Protein AF-W0FY24-F1 (afdb_monomer_lite)

Organism: NCBI:txid1442159

Structure (mmCIF, N/CA/C/O backbone):
data_AF-W0FY24-F1
#
_entry.id   AF-W0FY24-F1
#
loop_
_atom_site.group_PDB
_atom_site.id
_atom_site.type_symbol
_atom_site.label_atom_id
_atom_site.label_alt_id
_atom_site.label_comp_id
_atom_site.label_asym_id
_atom_site.label_entity_id
_atom_site.label_seq_id
_atom_site.pdbx_PDB_ins_code
_atom_site.Cartn_x
_atom_site.Cartn_y
_atom_site.Cartn_z
_atom_site.occupancy
_atom_site.B_iso_or_equiv
_atom_site.auth_seq_id
_atom_site.auth_comp_id
_atom_site.auth_asym_id
_atom_site.auth_atom_id
_atom_site.pdbx_PDB_model_num
ATOM 1 N N . MET A 1 1 ? 58.086 17.047 65.035 1.00 38.16 1 MET A N 1
ATOM 2 C CA . MET A 1 1 ? 59.191 16.372 64.326 1.00 38.16 1 MET A CA 1
ATOM 3 C C . MET A 1 1 ? 58.650 15.036 63.819 1.00 38.16 1 MET A C 1
ATOM 5 O O . MET A 1 1 ? 58.214 14.251 64.639 1.00 38.16 1 MET A O 1
ATOM 9 N N . VAL A 1 2 ? 58.582 14.870 62.491 1.00 50.09 2 VAL A N 1
ATOM 10 C CA . VAL A 1 2 ? 58.446 13.614 61.707 1.00 50.09 2 VAL A CA 1
ATOM 11 C C . VAL A 1 2 ? 57.302 12.624 62.031 1.00 50.09 2 VAL A C 1
ATOM 13 O O . VAL A 1 2 ? 57.390 11.870 62.986 1.00 50.09 2 VAL A O 1
ATOM 16 N N . ALA A 1 3 ? 56.311 12.537 61.127 1.00 46.16 3 ALA A N 1
ATOM 17 C CA . ALA A 1 3 ? 55.849 11.311 60.427 1.00 46.16 3 ALA A CA 1
ATOM 18 C C . ALA A 1 3 ? 54.600 11.659 59.572 1.00 46.16 3 ALA A C 1
ATOM 20 O O . ALA A 1 3 ? 53.642 12.212 60.090 1.00 46.16 3 ALA A O 1
ATOM 21 N N . HIS A 1 4 ? 54.649 11.622 58.229 1.00 44.00 4 HIS A N 1
ATOM 22 C CA . HIS A 1 4 ? 54.331 10.458 57.368 1.00 44.00 4 HIS A CA 1
ATOM 23 C C . HIS A 1 4 ? 52.879 9.957 57.533 1.00 44.00 4 HIS A C 1
ATOM 25 O O . HIS A 1 4 ? 52.422 9.778 58.642 1.00 44.00 4 HIS A O 1
ATOM 31 N N . ARG A 1 5 ? 52.095 9.620 56.506 1.00 45.97 5 ARG A N 1
ATOM 32 C CA . ARG A 1 5 ? 52.260 9.545 55.049 1.00 45.97 5 ARG A CA 1
ATOM 33 C C . ARG A 1 5 ? 50.856 9.194 54.514 1.00 45.97 5 ARG A C 1
ATOM 35 O O . ARG A 1 5 ? 50.208 8.333 55.083 1.00 45.97 5 ARG A O 1
ATOM 42 N N . ARG A 1 6 ? 50.456 9.823 53.406 1.00 50.28 6 ARG A N 1
ATOM 43 C CA . ARG A 1 6 ? 49.680 9.255 52.283 1.00 50.28 6 ARG A CA 1
ATOM 44 C C . ARG A 1 6 ? 48.541 8.269 52.602 1.00 50.28 6 ARG A C 1
ATOM 46 O O . ARG A 1 6 ? 48.799 7.091 52.791 1.00 50.28 6 ARG A O 1
ATOM 53 N N . ASP A 1 7 ? 47.310 8.712 52.346 1.00 46.28 7 ASP A N 1
ATOM 54 C CA . ASP A 1 7 ? 46.305 7.822 51.758 1.00 46.28 7 ASP A CA 1
ATOM 55 C C . ASP A 1 7 ? 45.470 8.555 50.688 1.00 46.28 7 ASP A C 1
ATOM 57 O O . ASP A 1 7 ? 44.393 9.103 50.918 1.00 46.28 7 ASP A O 1
ATOM 61 N N . ARG A 1 8 ? 46.051 8.641 49.483 1.00 51.28 8 ARG A N 1
ATOM 62 C CA . ARG A 1 8 ? 45.333 8.866 48.223 1.00 51.28 8 ARG A CA 1
ATOM 63 C C . ARG A 1 8 ? 45.349 7.535 47.482 1.00 51.28 8 ARG A C 1
ATOM 65 O O . ARG A 1 8 ? 46.417 7.145 47.031 1.00 51.28 8 ARG A O 1
ATOM 72 N N . HIS A 1 9 ? 44.191 6.902 47.319 1.00 49.38 9 HIS A N 1
ATOM 73 C CA . HIS A 1 9 ? 43.736 6.244 46.083 1.00 49.38 9 HIS A CA 1
ATOM 74 C C . HIS A 1 9 ? 42.647 5.222 46.403 1.00 49.38 9 HIS A C 1
ATOM 76 O O . HIS A 1 9 ? 42.954 4.061 46.641 1.00 49.38 9 HIS A O 1
ATOM 82 N N . ARG A 1 10 ? 41.368 5.624 46.346 1.00 51.41 10 ARG A N 1
ATOM 83 C CA . ARG A 1 10 ? 40.251 4.686 46.092 1.00 51.41 10 ARG A CA 1
ATOM 84 C C . ARG A 1 10 ? 38.905 5.374 45.845 1.00 51.41 10 ARG A C 1
ATOM 86 O O . ARG A 1 10 ? 37.889 4.995 46.404 1.00 51.41 10 ARG A O 1
ATOM 93 N N . ARG A 1 11 ? 38.860 6.389 44.983 1.00 48.50 11 ARG A N 1
ATOM 94 C CA . ARG A 1 11 ? 37.591 6.894 44.430 1.00 48.50 11 ARG A CA 1
ATOM 95 C C . ARG A 1 11 ? 37.821 7.392 43.010 1.00 48.50 11 ARG A C 1
ATOM 97 O O . ARG A 1 11 ? 38.150 8.552 42.859 1.00 48.50 11 ARG A O 1
ATOM 104 N N . HIS A 1 12 ? 37.725 6.502 42.016 1.00 47.25 12 HIS A N 1
ATOM 105 C CA . HIS A 1 12 ? 37.419 6.828 40.607 1.00 47.25 12 HIS A CA 1
ATOM 106 C C . HIS A 1 12 ? 37.379 5.570 39.717 1.00 47.25 12 HIS A C 1
ATOM 108 O O . HIS A 1 12 ? 38.172 5.455 38.800 1.00 47.25 12 HIS A O 1
ATOM 114 N N . ILE A 1 13 ? 36.464 4.618 39.950 1.00 46.94 13 ILE A N 1
ATOM 115 C CA . ILE A 1 13 ? 36.088 3.622 38.916 1.00 46.94 13 ILE A CA 1
ATOM 116 C C . ILE A 1 13 ? 34.623 3.192 39.117 1.00 46.94 13 ILE A C 1
ATOM 118 O O . ILE A 1 13 ? 34.362 2.042 39.436 1.00 46.94 13 ILE A O 1
ATOM 122 N N . ARG A 1 14 ? 33.646 4.103 39.005 1.00 45.44 14 ARG A N 1
ATOM 123 C CA . ARG A 1 14 ? 32.214 3.753 38.835 1.00 45.44 14 ARG A CA 1
ATOM 124 C C . ARG A 1 14 ? 31.435 4.922 38.222 1.00 45.44 14 ARG A C 1
ATOM 126 O O . ARG A 1 14 ? 30.615 5.525 38.897 1.00 45.44 14 ARG A O 1
ATOM 133 N N . SER A 1 15 ? 31.702 5.267 36.964 1.00 45.72 15 SER A N 1
ATOM 134 C CA . SER A 1 15 ? 30.805 6.151 36.190 1.00 45.72 15 SER A CA 1
ATOM 135 C C . SER A 1 15 ? 31.180 6.241 34.706 1.00 45.72 15 SER A C 1
ATOM 137 O O . SER A 1 15 ? 31.275 7.336 34.164 1.00 45.72 15 SER A O 1
ATOM 139 N N . ARG A 1 16 ? 31.426 5.113 34.018 1.00 45.34 16 ARG A N 1
ATOM 140 C CA . ARG A 1 16 ? 31.562 5.125 32.543 1.00 45.34 16 ARG A CA 1
ATOM 141 C C . ARG A 1 16 ? 31.373 3.764 31.861 1.00 45.34 16 ARG A C 1
ATOM 143 O O . ARG A 1 16 ? 32.068 3.434 30.914 1.00 45.34 16 ARG A O 1
ATOM 150 N N . LEU A 1 17 ? 30.386 2.991 32.308 1.00 40.28 17 LEU A N 1
ATOM 151 C CA . LEU A 1 17 ? 29.764 1.958 31.470 1.00 40.28 17 LEU A CA 1
ATOM 152 C C . LEU A 1 17 ? 28.424 2.511 30.985 1.00 40.28 17 LEU A C 1
ATOM 154 O O . LEU A 1 17 ? 27.346 2.129 31.435 1.00 40.28 17 LEU A O 1
ATOM 158 N N . GLY A 1 18 ? 28.534 3.507 30.103 1.00 38.72 18 GLY A N 1
ATOM 159 C CA . GLY A 1 18 ? 27.443 3.971 29.261 1.00 38.72 18 GLY A CA 1
ATOM 160 C C . GLY A 1 18 ? 27.092 2.860 28.286 1.00 38.72 18 GLY A C 1
ATOM 161 O O . GLY A 1 18 ? 27.670 2.760 27.214 1.00 38.72 18 GLY A O 1
ATOM 162 N N . ARG A 1 19 ? 26.216 1.976 28.757 1.00 43.50 19 ARG A N 1
ATOM 163 C CA . ARG A 1 19 ? 25.167 1.263 28.032 1.00 43.50 19 ARG A CA 1
ATOM 164 C C . ARG A 1 19 ? 25.129 1.569 26.520 1.00 43.50 19 ARG A C 1
ATOM 166 O O . ARG A 1 19 ? 24.306 2.353 26.064 1.00 43.50 19 ARG A O 1
ATOM 173 N N . LEU A 1 20 ? 25.970 0.887 25.742 1.00 41.78 20 LEU A N 1
ATOM 174 C CA . LEU A 1 20 ? 25.682 0.579 24.341 1.00 41.78 20 LEU A CA 1
ATOM 175 C C . LEU A 1 20 ? 24.627 -0.534 24.347 1.00 41.78 20 LEU A C 1
ATOM 177 O O . LEU A 1 20 ? 24.928 -1.703 24.131 1.00 41.78 20 LEU A O 1
ATOM 181 N N . GLN A 1 21 ? 23.383 -0.178 24.675 1.00 41.69 21 GLN A N 1
ATOM 182 C CA . GLN A 1 21 ? 22.239 -0.970 24.236 1.00 41.69 21 GLN A CA 1
ATOM 183 C C . GLN A 1 21 ? 22.111 -0.691 22.741 1.00 41.69 21 GLN A C 1
ATOM 185 O O . GLN A 1 21 ? 21.463 0.264 22.328 1.00 41.69 21 GLN A O 1
ATOM 190 N N . HIS A 1 22 ? 22.823 -1.475 21.934 1.00 43.97 22 HIS A N 1
ATOM 191 C CA . HIS A 1 22 ? 22.406 -1.675 20.557 1.00 43.97 22 HIS A CA 1
ATOM 192 C C . HIS A 1 22 ? 21.033 -2.325 20.618 1.00 43.97 22 HIS A C 1
ATOM 194 O O . HIS A 1 22 ? 20.900 -3.438 21.124 1.00 43.97 22 HIS A O 1
ATOM 200 N N . ASP A 1 23 ? 20.026 -1.581 20.179 1.00 38.41 23 ASP A N 1
ATOM 201 C CA . ASP A 1 23 ? 18.699 -2.108 19.931 1.00 38.41 23 ASP A CA 1
ATOM 202 C C . ASP A 1 23 ? 18.799 -3.049 18.717 1.00 38.41 23 ASP A C 1
ATOM 204 O O . ASP A 1 23 ? 19.038 -2.581 17.597 1.00 38.41 23 ASP A O 1
ATOM 208 N N . PRO A 1 24 ? 18.691 -4.377 18.901 1.00 38.41 24 PRO A N 1
ATOM 209 C CA . PRO A 1 24 ? 18.807 -5.321 17.795 1.00 38.41 24 PRO A CA 1
ATOM 210 C C . PRO A 1 24 ? 17.698 -5.124 16.747 1.00 38.41 24 PRO A C 1
ATOM 212 O O . PRO A 1 24 ? 17.889 -5.512 15.595 1.00 38.41 24 PRO A O 1
ATOM 215 N N . GLY A 1 25 ? 16.582 -4.466 17.099 1.00 33.31 25 GLY A N 1
ATOM 216 C CA . GLY A 1 25 ? 15.518 -4.122 16.152 1.00 33.31 25 GLY A CA 1
ATOM 217 C C . GLY A 1 25 ? 15.918 -3.042 15.140 1.00 33.31 25 GLY A C 1
ATOM 218 O O . GLY A 1 25 ? 15.440 -3.051 14.008 1.00 33.31 25 GLY A O 1
ATOM 219 N N . GLN A 1 26 ? 16.842 -2.148 15.503 1.00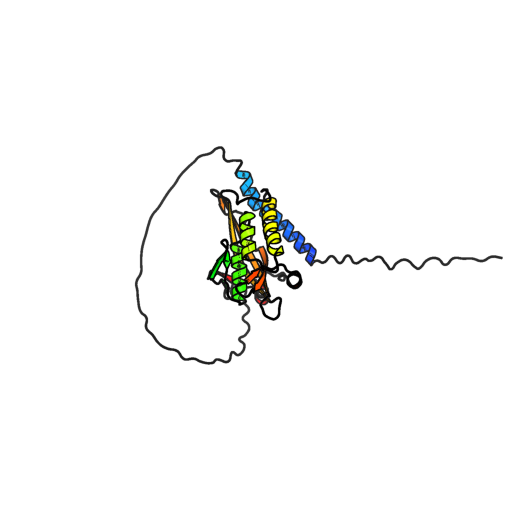 31.53 26 GLN A N 1
ATOM 220 C CA . GLN A 1 26 ? 17.258 -1.036 14.643 1.00 31.53 26 GLN A CA 1
ATOM 221 C C . GLN A 1 26 ? 18.297 -1.464 13.592 1.00 31.53 26 GLN A C 1
ATOM 223 O O . GLN A 1 26 ? 18.354 -0.901 12.501 1.00 31.53 26 GLN A O 1
ATOM 228 N N . VAL A 1 27 ? 19.092 -2.496 13.896 1.00 32.09 27 VAL A N 1
ATOM 229 C CA . VAL A 1 27 ? 20.130 -3.022 12.995 1.00 32.09 27 VAL A CA 1
ATOM 230 C C . VAL A 1 27 ? 19.516 -3.847 11.858 1.00 32.09 27 VAL A C 1
ATOM 232 O O . VAL A 1 27 ? 19.948 -3.709 10.718 1.00 32.09 27 VAL A O 1
ATOM 235 N N . MET A 1 28 ? 18.470 -4.643 12.116 1.00 31.47 28 MET A N 1
ATOM 236 C CA . MET A 1 28 ? 17.805 -5.427 11.059 1.00 31.47 28 MET A CA 1
ATOM 237 C C . MET A 1 28 ? 17.056 -4.550 10.044 1.00 31.47 28 MET A C 1
ATOM 239 O O . MET A 1 28 ? 17.177 -4.784 8.843 1.00 31.47 28 MET A O 1
ATOM 243 N N . ALA A 1 29 ? 16.383 -3.485 10.496 1.00 35.22 29 ALA A N 1
ATOM 244 C CA . ALA A 1 29 ? 15.702 -2.545 9.602 1.00 35.22 29 ALA A CA 1
ATOM 245 C C . ALA A 1 29 ? 16.668 -1.861 8.608 1.00 35.22 29 ALA A C 1
ATOM 247 O O . ALA A 1 29 ? 16.314 -1.631 7.450 1.00 35.22 29 ALA A O 1
ATOM 248 N N . ASP A 1 30 ? 17.909 -1.571 9.018 1.00 31.95 30 ASP A N 1
ATOM 249 C CA . ASP A 1 30 ? 18.908 -0.910 8.164 1.00 31.95 30 ASP A CA 1
ATOM 250 C C . ASP A 1 30 ? 19.570 -1.877 7.153 1.00 31.95 30 ASP A C 1
ATOM 252 O O . ASP A 1 30 ? 19.917 -1.473 6.038 1.00 31.95 30 ASP A O 1
ATOM 256 N N . PHE A 1 31 ? 19.693 -3.171 7.482 1.00 27.64 31 PHE A N 1
ATOM 257 C CA . PHE A 1 31 ? 20.187 -4.191 6.541 1.00 27.64 31 PHE A CA 1
ATOM 258 C C . PHE A 1 31 ? 19.162 -4.535 5.454 1.00 27.64 31 PHE A C 1
ATOM 260 O O . PHE A 1 31 ? 19.532 -4.566 4.276 1.00 27.64 31 PHE A O 1
ATOM 267 N N . ASP A 1 32 ? 17.885 -4.690 5.812 1.00 43.69 32 ASP A N 1
ATOM 268 C CA . ASP A 1 32 ? 16.818 -4.937 4.833 1.00 43.69 32 ASP A CA 1
ATOM 269 C C . ASP A 1 32 ? 16.665 -3.756 3.871 1.00 43.69 32 ASP A C 1
ATOM 271 O O . ASP A 1 32 ? 16.551 -3.938 2.660 1.00 43.69 32 ASP A O 1
ATOM 275 N N . THR A 1 33 ? 16.782 -2.521 4.366 1.00 44.94 33 THR A N 1
ATOM 276 C CA . THR A 1 33 ? 16.674 -1.321 3.522 1.00 44.94 33 THR A CA 1
ATOM 277 C C . THR A 1 33 ? 17.829 -1.204 2.515 1.00 44.94 33 THR A C 1
ATOM 279 O O . THR A 1 33 ? 17.624 -0.779 1.374 1.00 44.94 33 THR A O 1
ATOM 282 N N . LYS A 1 34 ? 19.055 -1.598 2.892 1.00 38.75 34 LYS A N 1
ATOM 283 C CA . LYS A 1 34 ? 20.225 -1.584 1.990 1.00 38.75 34 LYS A CA 1
ATOM 284 C C . LYS A 1 34 ? 20.183 -2.723 0.970 1.00 38.75 34 LYS A C 1
ATOM 286 O O . LYS A 1 34 ? 20.485 -2.487 -0.201 1.00 38.75 34 LYS A O 1
ATOM 291 N N . ALA A 1 35 ? 19.757 -3.918 1.380 1.00 44.56 35 ALA A N 1
ATOM 292 C CA . ALA A 1 35 ? 19.572 -5.055 0.480 1.00 44.56 35 ALA A CA 1
ATOM 293 C C . ALA A 1 35 ? 18.440 -4.805 -0.536 1.00 44.56 35 ALA A C 1
ATOM 295 O O . ALA A 1 35 ? 18.630 -5.051 -1.728 1.00 44.56 35 ALA A O 1
ATOM 296 N N . ARG A 1 36 ? 17.318 -4.211 -0.102 1.00 53.19 36 ARG A N 1
ATOM 297 C CA . ARG A 1 36 ? 16.204 -3.769 -0.967 1.00 53.19 36 ARG A CA 1
ATOM 298 C C . ARG A 1 36 ? 16.657 -2.784 -2.041 1.00 53.19 36 ARG A C 1
ATOM 300 O O . ARG A 1 36 ? 16.371 -2.978 -3.220 1.00 53.19 36 ARG A O 1
ATOM 307 N N . LYS A 1 37 ? 17.439 -1.766 -1.658 1.00 54.12 37 LYS A N 1
ATOM 308 C CA . LYS A 1 37 ? 18.000 -0.783 -2.604 1.00 54.12 37 LYS A CA 1
ATOM 309 C C . LYS A 1 37 ? 18.937 -1.425 -3.625 1.00 54.12 37 LYS A C 1
ATOM 311 O O . LYS A 1 37 ? 18.922 -1.025 -4.783 1.00 54.12 37 LYS A O 1
ATOM 316 N N . ALA A 1 38 ? 19.741 -2.408 -3.220 1.00 49.38 38 ALA A N 1
ATOM 317 C CA . ALA A 1 38 ? 20.643 -3.117 -4.125 1.00 49.38 38 ALA A CA 1
ATOM 318 C C . ALA A 1 38 ? 19.896 -4.041 -5.106 1.00 49.38 38 ALA A C 1
ATOM 320 O O . ALA A 1 38 ? 20.269 -4.107 -6.273 1.00 49.38 38 ALA A O 1
ATOM 321 N N . ARG A 1 39 ? 18.822 -4.710 -4.665 1.00 55.44 39 ARG A N 1
ATOM 322 C CA . ARG A 1 39 ? 18.011 -5.603 -5.514 1.00 55.44 39 ARG A CA 1
ATOM 323 C C . ARG A 1 39 ? 17.165 -4.840 -6.527 1.00 55.44 39 ARG A C 1
ATOM 325 O O . ARG A 1 39 ? 17.193 -5.182 -7.703 1.00 55.44 39 ARG A O 1
ATOM 332 N N . LEU A 1 40 ? 16.524 -3.751 -6.098 1.00 54.62 40 LEU A N 1
ATOM 333 C CA . LEU A 1 40 ? 15.803 -2.849 -6.998 1.00 54.62 40 LEU A CA 1
ATOM 334 C C . LEU A 1 40 ? 16.757 -2.223 -8.035 1.00 54.62 40 LEU A C 1
ATOM 336 O O . LEU A 1 40 ? 16.443 -2.164 -9.220 1.00 54.62 40 LEU A O 1
ATOM 340 N N . ARG A 1 41 ? 17.970 -1.838 -7.611 1.00 54.78 41 ARG A N 1
ATOM 341 C CA . ARG A 1 41 ? 19.045 -1.406 -8.519 1.00 54.78 41 ARG A CA 1
ATOM 342 C C . ARG A 1 41 ? 19.430 -2.469 -9.531 1.00 54.78 41 ARG A C 1
ATOM 344 O O . ARG A 1 41 ? 19.693 -2.111 -10.667 1.00 54.78 41 ARG A O 1
ATOM 351 N N . LEU A 1 42 ? 19.484 -3.741 -9.146 1.00 50.34 42 LEU A N 1
ATOM 352 C CA . LEU A 1 42 ? 19.870 -4.819 -10.054 1.00 50.34 42 LEU A CA 1
ATOM 353 C C . LEU A 1 42 ? 18.790 -5.077 -11.116 1.00 50.34 42 LEU A C 1
ATOM 355 O O . LEU A 1 42 ? 19.118 -5.165 -12.297 1.00 50.34 42 LEU A O 1
ATOM 359 N N . ALA A 1 43 ? 17.518 -5.120 -10.703 1.00 50.56 43 ALA A N 1
ATOM 360 C CA . ALA A 1 43 ? 16.379 -5.298 -11.607 1.00 50.56 43 ALA A CA 1
ATOM 361 C C . ALA A 1 43 ? 16.287 -4.163 -12.644 1.00 50.56 43 ALA A C 1
ATOM 363 O O . ALA A 1 43 ? 16.046 -4.404 -13.825 1.00 50.56 43 ALA A O 1
ATOM 364 N N . LEU A 1 44 ? 16.574 -2.922 -12.235 1.00 50.66 44 LEU A N 1
ATOM 365 C CA . LEU A 1 44 ? 16.516 -1.765 -13.130 1.00 50.66 44 LEU A CA 1
ATOM 366 C C . LEU A 1 44 ? 17.823 -1.426 -13.862 1.00 50.66 44 LEU A C 1
ATOM 368 O O . LEU A 1 44 ? 17.768 -0.906 -14.975 1.00 50.66 44 LEU A O 1
ATOM 372 N N . ALA A 1 45 ? 18.997 -1.762 -13.326 1.00 43.97 45 ALA A N 1
ATOM 373 C CA . ALA A 1 45 ? 20.259 -1.602 -14.054 1.00 43.97 45 ALA A CA 1
ATOM 374 C C . ALA A 1 45 ? 20.317 -2.517 -15.289 1.00 43.97 45 ALA A C 1
ATOM 376 O O . ALA A 1 45 ? 20.842 -2.100 -16.323 1.00 43.97 45 ALA A O 1
ATOM 377 N N . GLY A 1 46 ? 19.706 -3.709 -15.228 1.00 39.38 46 GLY A N 1
ATOM 378 C CA . GLY A 1 46 ? 19.497 -4.558 -16.408 1.00 39.38 46 GLY A CA 1
ATOM 379 C C . GLY A 1 46 ? 18.608 -3.901 -17.476 1.00 39.38 46 GLY A C 1
ATOM 380 O O . GLY A 1 46 ? 18.833 -4.074 -18.675 1.00 39.38 46 GLY A O 1
ATOM 381 N N . ALA A 1 47 ? 17.646 -3.069 -17.059 1.00 44.62 47 ALA A N 1
ATOM 382 C CA . ALA A 1 47 ? 16.747 -2.351 -17.958 1.00 44.62 47 ALA A CA 1
ATOM 383 C C . ALA A 1 47 ? 17.443 -1.200 -18.703 1.00 44.62 47 ALA A C 1
ATOM 385 O O . ALA A 1 47 ? 17.317 -1.085 -19.927 1.00 44.62 47 ALA A O 1
ATOM 386 N N . VAL A 1 48 ? 18.199 -0.375 -17.969 1.00 41.03 48 VAL A N 1
ATOM 387 C CA . VAL A 1 48 ? 18.797 0.876 -18.468 1.00 41.03 48 VAL A CA 1
ATOM 388 C C . VAL A 1 48 ? 20.083 0.637 -19.267 1.00 41.03 48 VAL A C 1
ATOM 390 O O . VAL A 1 48 ? 20.298 1.308 -20.276 1.00 41.03 48 VAL A O 1
ATOM 393 N N . ALA A 1 49 ? 20.907 -0.357 -18.909 1.00 35.78 49 ALA A N 1
ATOM 394 C CA . ALA A 1 49 ? 22.177 -0.618 -19.602 1.00 35.78 49 ALA A CA 1
ATOM 395 C C . ALA A 1 49 ? 22.013 -1.034 -21.079 1.00 35.78 49 ALA A C 1
ATOM 397 O O . ALA A 1 49 ? 22.941 -0.892 -21.871 1.00 35.78 49 ALA A O 1
ATOM 398 N N . VAL A 1 50 ? 20.830 -1.509 -21.478 1.00 41.38 50 VAL A N 1
ATOM 399 C CA . VAL A 1 50 ? 20.589 -2.021 -22.838 1.00 41.38 50 VAL A CA 1
ATOM 400 C C . VAL A 1 50 ? 19.842 -1.013 -23.725 1.00 41.38 50 VAL A C 1
ATOM 402 O O . VAL A 1 50 ? 19.874 -1.141 -24.945 1.00 41.38 50 VAL A O 1
ATOM 405 N N . ALA A 1 51 ? 19.249 0.051 -23.167 1.00 38.53 51 ALA A N 1
ATOM 406 C CA . ALA A 1 51 ? 18.691 1.143 -23.980 1.00 38.53 51 ALA A CA 1
ATOM 407 C C . ALA A 1 51 ? 19.779 1.941 -24.736 1.00 38.53 51 ALA A C 1
ATOM 409 O O . ALA A 1 51 ? 19.478 2.644 -25.695 1.00 38.53 51 ALA A O 1
ATOM 410 N N . ALA A 1 52 ? 21.051 1.788 -24.350 1.00 37.34 52 ALA A N 1
ATOM 411 C CA . ALA A 1 52 ? 22.202 2.374 -25.036 1.00 37.34 52 ALA A CA 1
ATOM 412 C C . ALA A 1 52 ? 22.860 1.443 -26.083 1.00 37.34 52 ALA A C 1
ATOM 414 O O . ALA A 1 52 ? 23.852 1.835 -26.693 1.00 37.34 52 ALA A O 1
ATOM 415 N N . LEU A 1 53 ? 22.345 0.223 -26.303 1.00 38.44 53 LEU A N 1
ATOM 416 C CA . LEU A 1 53 ? 23.026 -0.820 -27.092 1.00 38.44 53 LEU A CA 1
ATOM 417 C C . LEU A 1 53 ? 22.142 -1.514 -28.143 1.00 38.44 53 LEU A C 1
ATOM 419 O O . LEU A 1 53 ? 22.325 -2.694 -28.425 1.00 38.44 53 LEU A O 1
ATOM 423 N N . VAL A 1 54 ? 21.213 -0.798 -28.782 1.00 42.38 54 VAL A N 1
ATOM 424 C CA . VAL A 1 54 ? 20.480 -1.341 -29.945 1.00 42.38 54 VAL A CA 1
ATOM 425 C C . VAL A 1 54 ? 20.735 -0.488 -31.184 1.00 42.38 54 VAL A C 1
ATOM 427 O O . VAL A 1 54 ? 19.858 0.160 -31.745 1.00 42.38 54 VAL A O 1
ATOM 430 N N . GLY A 1 55 ? 21.999 -0.506 -31.603 1.00 36.53 55 GLY A N 1
ATOM 431 C CA . GLY A 1 55 ? 22.406 -0.302 -32.984 1.00 36.53 55 GLY A CA 1
ATOM 432 C C . GLY A 1 55 ? 22.950 -1.622 -33.527 1.00 36.53 55 GLY A C 1
ATOM 433 O O . GLY A 1 55 ? 24.122 -1.920 -33.329 1.00 36.53 55 GLY A O 1
ATOM 434 N N . GLY A 1 56 ? 22.101 -2.390 -34.214 1.00 30.59 56 GLY A N 1
ATOM 435 C CA . GLY A 1 56 ? 22.521 -3.469 -35.113 1.00 30.59 56 GLY A CA 1
ATOM 436 C C . GLY A 1 56 ? 22.127 -4.889 -34.697 1.00 30.59 56 GLY A C 1
ATOM 437 O O . GLY A 1 56 ? 22.568 -5.387 -33.668 1.00 30.59 56 GLY A O 1
ATOM 438 N N . GLY A 1 57 ? 21.383 -5.571 -35.576 1.00 27.94 57 GLY A N 1
ATOM 439 C CA . GLY A 1 57 ? 21.386 -7.038 -35.650 1.00 27.94 57 GLY A CA 1
ATOM 440 C C . GLY A 1 57 ? 20.018 -7.692 -35.829 1.00 27.94 57 GLY A C 1
ATOM 441 O O . GLY A 1 57 ? 19.327 -7.960 -34.859 1.00 27.94 57 GLY A O 1
ATOM 442 N N . VAL A 1 58 ? 19.668 -7.973 -37.084 1.00 33.28 58 VAL A N 1
ATOM 443 C CA . VAL A 1 58 ? 18.489 -8.716 -37.572 1.00 33.28 58 VAL A CA 1
ATOM 444 C C . VAL A 1 58 ? 18.684 -10.237 -37.447 1.00 33.28 58 VAL A C 1
ATOM 446 O O . VAL A 1 58 ? 19.824 -10.686 -37.543 1.00 33.28 58 VAL A O 1
ATOM 449 N N . LEU A 1 59 ? 17.563 -10.981 -37.333 1.00 29.66 59 LEU A N 1
ATOM 450 C CA . LEU A 1 59 ? 17.208 -12.332 -37.867 1.00 29.66 59 LEU A CA 1
ATOM 451 C C . LEU A 1 59 ? 16.391 -13.119 -36.808 1.00 29.66 59 LEU A C 1
ATOM 453 O O . LEU A 1 59 ? 16.710 -13.023 -35.634 1.00 29.66 59 LEU A O 1
ATOM 457 N N . ALA A 1 60 ? 15.409 -13.988 -37.070 1.00 27.45 60 ALA A N 1
ATOM 458 C CA . ALA A 1 60 ? 14.428 -14.223 -38.132 1.00 27.45 60 ALA A CA 1
ATOM 459 C C . ALA A 1 60 ? 13.378 -15.238 -37.582 1.00 27.45 60 ALA A C 1
ATOM 461 O O . ALA A 1 60 ? 13.702 -16.079 -36.752 1.00 27.45 60 ALA A O 1
ATOM 462 N N . LEU A 1 61 ? 12.141 -15.095 -38.069 1.00 29.72 61 LEU A N 1
ATOM 463 C CA . LEU A 1 61 ? 10.905 -15.916 -38.054 1.00 29.72 61 LEU A CA 1
ATOM 464 C C . LEU A 1 61 ? 10.925 -17.438 -37.764 1.00 29.72 61 LEU A C 1
ATOM 466 O O . LEU A 1 61 ? 11.736 -18.154 -38.339 1.00 29.72 61 LEU A O 1
ATOM 470 N N . SER A 1 62 ? 9.853 -17.907 -37.086 1.00 27.72 62 SER A N 1
ATOM 471 C CA . SER A 1 62 ? 8.871 -18.960 -37.511 1.00 27.72 62 SER A CA 1
ATOM 472 C C . SER A 1 62 ? 7.870 -19.229 -36.352 1.00 27.72 62 SER A C 1
ATOM 474 O O . SER A 1 62 ? 8.343 -19.472 -35.248 1.00 27.72 62 SER A O 1
ATOM 476 N N . LEU A 1 63 ? 6.545 -18.981 -36.393 1.00 31.09 63 LEU A N 1
ATOM 477 C CA . LEU A 1 63 ?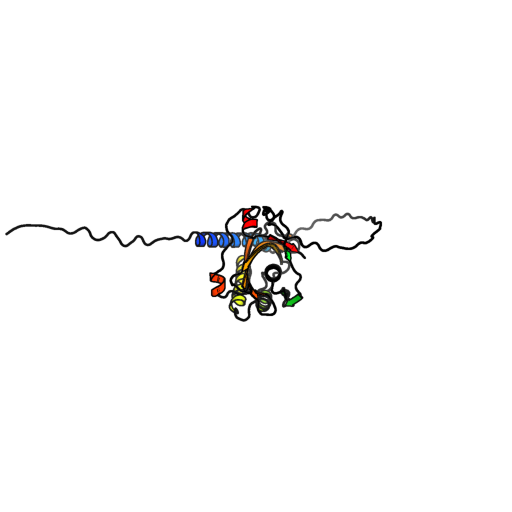 5.370 -19.510 -37.145 1.00 31.09 63 LEU A CA 1
ATOM 478 C C . LEU A 1 63 ? 4.909 -20.955 -36.823 1.00 31.09 63 LEU A C 1
ATOM 480 O O . LEU A 1 63 ? 5.716 -21.872 -36.941 1.00 31.09 63 LEU A O 1
ATOM 484 N N . LEU A 1 64 ? 3.589 -21.071 -36.538 1.00 29.97 64 LEU A N 1
ATOM 485 C CA . LEU A 1 64 ? 2.601 -22.196 -36.547 1.00 29.97 64 LEU A CA 1
ATOM 486 C C . LEU A 1 64 ? 1.796 -22.196 -35.222 1.00 29.97 64 LEU A C 1
ATOM 488 O O . LEU A 1 64 ? 2.413 -22.299 -34.169 1.00 29.97 64 LEU A O 1
ATOM 492 N N . ASP A 1 65 ? 0.488 -21.932 -35.101 1.00 30.52 65 ASP A N 1
ATOM 493 C CA . ASP A 1 65 ? -0.777 -22.136 -35.853 1.00 30.52 65 ASP A CA 1
ATOM 494 C C . ASP A 1 65 ? -1.579 -23.414 -35.486 1.00 30.52 65 ASP A C 1
ATOM 496 O O . ASP A 1 65 ? -1.018 -24.502 -35.369 1.00 30.52 65 ASP A O 1
ATOM 500 N N . SER A 1 66 ? -2.899 -23.187 -35.362 1.00 32.16 66 SER A N 1
ATOM 501 C CA . SER A 1 66 ? -4.072 -24.076 -35.508 1.00 32.16 66 SER A CA 1
ATOM 502 C C . SER A 1 66 ? -4.740 -24.795 -34.304 1.00 32.16 66 SER A C 1
ATOM 504 O O . SER A 1 66 ? -4.218 -25.746 -33.728 1.00 32.16 66 SER A O 1
ATOM 506 N N . ASP A 1 67 ? -5.982 -24.333 -34.067 1.00 32.69 67 ASP A N 1
ATOM 507 C CA . ASP A 1 67 ? -7.294 -25.028 -34.094 1.00 32.69 67 ASP A CA 1
ATOM 508 C C . ASP A 1 67 ? -7.908 -25.826 -32.915 1.00 32.69 67 ASP A C 1
ATOM 510 O O . ASP A 1 67 ? -7.457 -26.894 -32.512 1.00 32.69 67 ASP A O 1
ATOM 514 N N . ASP A 1 68 ? -9.053 -25.273 -32.469 1.00 35.59 68 ASP A N 1
ATOM 515 C CA . ASP A 1 68 ? -10.413 -25.833 -32.323 1.00 35.59 68 ASP A CA 1
ATOM 516 C C . ASP A 1 68 ? -10.654 -27.238 -31.738 1.00 35.59 68 ASP A C 1
ATOM 518 O O . ASP A 1 68 ? -10.310 -28.260 -32.330 1.00 35.59 68 ASP A O 1
ATOM 522 N N . SER A 1 69 ? -11.502 -27.301 -30.696 1.00 32.97 69 SER A N 1
ATOM 523 C CA . SER A 1 69 ? -12.823 -27.965 -30.795 1.00 32.97 69 SER A CA 1
ATOM 524 C C . SER A 1 69 ? -13.665 -27.888 -29.513 1.00 32.97 69 SER A C 1
ATOM 526 O O . SER A 1 69 ? -13.187 -28.032 -28.390 1.00 32.97 69 SER A O 1
ATOM 528 N N . ALA A 1 70 ? -14.964 -27.693 -29.740 1.00 36.28 70 ALA A N 1
ATOM 529 C CA . ALA A 1 70 ? -16.062 -27.597 -28.787 1.00 36.28 70 ALA A CA 1
ATOM 530 C C . ALA A 1 70 ? -16.475 -28.938 -28.146 1.00 36.28 70 ALA A C 1
ATOM 532 O O . ALA A 1 70 ? -16.254 -30.012 -28.703 1.00 36.28 70 ALA A O 1
ATOM 533 N N . GLY A 1 71 ? -17.195 -28.858 -27.020 1.00 32.97 71 GLY A N 1
ATOM 534 C CA . GLY A 1 71 ? -17.922 -29.993 -26.445 1.00 32.97 71 GLY A CA 1
ATOM 535 C C . GLY A 1 71 ? -18.658 -29.661 -25.144 1.00 32.97 71 GLY A C 1
ATOM 536 O O . GLY A 1 71 ? -18.131 -29.886 -24.061 1.00 32.97 71 GLY A O 1
ATOM 537 N N . GLN A 1 72 ? -19.890 -29.160 -25.256 1.00 39.78 72 GLN A N 1
ATOM 538 C CA . GLN A 1 72 ? -20.893 -29.130 -24.179 1.00 39.78 72 GLN A CA 1
ATOM 539 C C . GLN A 1 72 ? -21.806 -30.362 -24.315 1.00 39.78 72 GLN A C 1
ATOM 541 O O . GLN A 1 72 ? -22.044 -30.820 -25.437 1.00 39.78 72 GLN A O 1
ATOM 546 N N . PRO A 1 73 ? -22.335 -30.904 -23.203 1.00 46.03 73 PRO A N 1
ATOM 547 C CA . PRO A 1 73 ? -23.795 -30.977 -23.103 1.00 46.03 73 PRO A CA 1
ATOM 548 C C . PRO A 1 73 ? -24.366 -30.719 -21.695 1.00 46.03 73 PRO A C 1
ATOM 550 O O . PRO A 1 73 ? -23.704 -30.862 -20.669 1.00 46.03 73 PRO A O 1
ATOM 553 N N . ASP A 1 74 ? -25.647 -30.348 -21.708 1.00 38.44 74 ASP A N 1
ATOM 554 C CA . ASP A 1 74 ? -26.522 -29.974 -20.596 1.00 38.44 74 ASP A CA 1
ATOM 555 C C . ASP A 1 74 ? -26.962 -31.138 -19.681 1.00 38.44 74 ASP A C 1
ATOM 557 O O . ASP A 1 74 ? -27.130 -32.273 -20.125 1.00 38.44 74 ASP A O 1
ATOM 561 N N . ALA A 1 75 ? -27.324 -30.805 -18.430 1.00 35.25 75 ALA A N 1
ATOM 562 C CA . ALA A 1 75 ? -28.721 -30.773 -17.946 1.00 35.25 75 ALA A CA 1
ATOM 563 C C . ALA A 1 75 ? -28.948 -31.288 -16.501 1.00 35.25 75 ALA A C 1
ATOM 565 O O . ALA A 1 75 ? -28.401 -32.302 -16.079 1.00 35.25 75 ALA A O 1
ATOM 566 N N . LYS A 1 76 ? -29.945 -30.643 -15.863 1.00 34.31 76 LYS A N 1
ATOM 567 C CA . LYS A 1 76 ? -30.852 -31.069 -14.764 1.00 34.31 76 LYS A CA 1
ATOM 568 C C . LYS A 1 76 ? -30.548 -30.648 -13.316 1.00 34.31 76 LYS A C 1
ATOM 570 O O . LYS A 1 76 ? -29.827 -31.298 -12.573 1.00 34.31 76 LYS A O 1
ATOM 575 N N . THR A 1 77 ? -31.304 -29.636 -12.883 1.00 37.06 77 THR A N 1
ATOM 576 C CA . THR A 1 77 ? -31.841 -29.449 -11.517 1.00 37.06 77 THR A CA 1
ATOM 577 C C . THR A 1 77 ? -33.069 -30.369 -11.308 1.00 37.06 77 THR A C 1
ATOM 579 O O . THR A 1 77 ? -33.693 -30.744 -12.308 1.00 37.06 77 THR A O 1
ATOM 582 N N . PRO A 1 78 ? -33.463 -30.733 -10.064 1.00 44.22 78 PRO A N 1
ATOM 583 C CA . PRO A 1 78 ? -34.355 -29.849 -9.291 1.00 44.22 78 PRO A CA 1
ATOM 584 C C . PRO A 1 78 ? -34.178 -29.843 -7.747 1.00 44.22 78 PRO A C 1
ATOM 586 O O . PRO A 1 78 ? -33.831 -30.844 -7.137 1.00 44.22 78 PRO A O 1
ATOM 589 N N . SER A 1 79 ? -34.494 -28.677 -7.160 1.00 35.31 79 SER A N 1
ATOM 590 C CA . SER A 1 79 ? -35.251 -28.383 -5.917 1.00 35.31 79 SER A CA 1
ATOM 591 C C . SER A 1 79 ? -35.151 -29.299 -4.676 1.00 35.31 79 SER A C 1
ATOM 593 O O . SER A 1 79 ? -35.522 -30.464 -4.752 1.00 35.31 79 SER A O 1
ATOM 595 N N . SER A 1 80 ? -34.850 -28.738 -3.490 1.00 34.97 80 SER A N 1
ATOM 596 C CA . SER A 1 80 ? -35.826 -28.578 -2.380 1.00 34.97 80 SER A CA 1
ATOM 597 C C . SER A 1 80 ? -35.202 -27.966 -1.103 1.00 34.97 80 SER A C 1
ATOM 599 O O . SER A 1 80 ? -33.989 -27.868 -0.962 1.00 34.97 80 SER A O 1
ATOM 601 N N . ALA A 1 81 ? -36.084 -27.516 -0.211 1.00 35.50 81 ALA A N 1
ATOM 602 C CA . ALA A 1 81 ? -35.938 -26.531 0.859 1.00 35.50 81 ALA A CA 1
ATOM 603 C C . ALA A 1 81 ? -35.184 -26.948 2.150 1.00 35.50 81 ALA A C 1
ATOM 605 O O . ALA A 1 81 ? -34.915 -28.117 2.409 1.00 35.50 81 ALA A O 1
ATOM 606 N N . ALA A 1 82 ? -34.898 -25.922 2.966 1.00 39.91 82 ALA A N 1
ATOM 607 C CA . ALA A 1 82 ? -34.208 -25.912 4.262 1.00 39.91 82 ALA A CA 1
ATOM 608 C C . ALA A 1 82 ? -34.847 -26.777 5.373 1.00 39.91 82 ALA A C 1
ATOM 610 O O . ALA A 1 82 ? -36.035 -27.098 5.319 1.00 39.91 82 ALA A O 1
ATOM 611 N N . PRO A 1 83 ? -34.092 -27.028 6.462 1.00 36.81 83 PRO A N 1
ATOM 612 C CA . PRO A 1 83 ? -34.469 -26.346 7.703 1.00 36.81 83 PRO A CA 1
ATOM 613 C C . PRO A 1 83 ? -33.294 -25.766 8.509 1.00 36.81 83 PRO A C 1
ATOM 615 O O . PRO A 1 83 ? -32.206 -26.331 8.619 1.00 36.81 83 PRO A O 1
ATOM 618 N N . SER A 1 84 ? -33.580 -24.628 9.136 1.00 41.09 84 SER A N 1
ATOM 619 C CA . SER A 1 84 ? -32.783 -23.958 10.158 1.00 41.09 84 SER A CA 1
ATOM 620 C C . SER A 1 84 ? -32.545 -24.880 11.353 1.00 41.09 84 SER A C 1
ATOM 622 O O . SER A 1 84 ? -33.496 -25.301 12.009 1.00 41.09 84 SER A O 1
ATOM 624 N N . THR A 1 85 ? -31.279 -25.149 11.675 1.00 34.94 85 THR A N 1
ATOM 625 C CA . THR A 1 85 ? -30.905 -25.795 12.938 1.00 34.94 85 THR A CA 1
ATOM 626 C C . THR A 1 85 ? -29.900 -24.909 13.657 1.00 34.94 85 THR A C 1
ATOM 628 O O . THR A 1 85 ? -28.760 -24.753 13.226 1.00 34.94 85 THR A O 1
ATOM 631 N N . SER A 1 86 ? -30.351 -24.301 14.749 1.00 43.53 86 SER A N 1
ATOM 632 C CA . SER A 1 86 ? -29.528 -23.584 15.714 1.00 43.53 86 SER A CA 1
ATOM 633 C C . SER A 1 86 ? -28.548 -24.566 16.357 1.00 43.53 86 SER A C 1
ATOM 635 O O . SER A 1 86 ? -28.917 -25.302 17.269 1.00 43.53 86 SER A O 1
ATOM 637 N N . GLN A 1 87 ? -27.307 -24.609 15.871 1.00 36.09 87 GLN A N 1
ATOM 638 C CA . GLN A 1 87 ? -26.230 -25.340 16.530 1.00 36.09 87 GLN A CA 1
ATOM 639 C C . GLN A 1 87 ? -25.409 -24.379 17.380 1.00 36.09 87 GLN A C 1
ATOM 641 O O . GLN A 1 87 ? -24.686 -23.516 16.889 1.00 36.09 87 GLN A O 1
ATOM 646 N N . SER A 1 88 ? -25.545 -24.557 18.689 1.00 41.31 88 SER A N 1
ATOM 647 C CA . SER A 1 88 ? -24.605 -24.098 19.697 1.00 41.31 88 SER A CA 1
ATOM 648 C C . SER A 1 88 ? -23.211 -24.615 19.331 1.00 41.31 88 SER A C 1
ATOM 650 O O . SER A 1 88 ? -22.945 -25.810 19.436 1.00 41.31 88 SER A O 1
ATOM 652 N N . SER A 1 89 ? -22.324 -23.737 18.864 1.00 38.31 89 SER A N 1
ATOM 653 C CA . SER A 1 89 ? -20.952 -24.115 18.539 1.00 38.31 89 SER A CA 1
ATOM 654 C C . SER A 1 89 ? -20.172 -24.365 19.829 1.00 38.31 89 SER A C 1
ATOM 656 O O . SER A 1 89 ? -19.614 -23.449 20.435 1.00 38.31 89 SER A O 1
ATOM 658 N N . THR A 1 90 ? -20.131 -25.624 20.257 1.00 36.94 90 THR A N 1
ATOM 659 C CA . THR A 1 90 ? -19.017 -26.157 21.041 1.00 36.94 90 THR A CA 1
ATOM 660 C C . THR A 1 90 ? -17.739 -25.869 20.253 1.00 36.94 90 THR A C 1
ATOM 662 O O . THR A 1 90 ? -17.666 -26.204 19.072 1.00 36.94 90 THR A O 1
ATOM 665 N N . ALA A 1 91 ? -16.773 -25.180 20.867 1.00 39.91 91 ALA A N 1
ATOM 666 C CA . ALA A 1 91 ? -15.523 -24.792 20.223 1.00 39.91 91 ALA A CA 1
ATOM 667 C C . ALA A 1 91 ? -14.854 -26.021 19.586 1.00 39.91 91 ALA A C 1
ATOM 669 O O . ALA A 1 91 ? -14.378 -26.914 20.289 1.00 39.91 91 ALA A O 1
ATOM 670 N N . ALA A 1 92 ? -14.867 -26.074 18.253 1.00 39.53 92 ALA A N 1
ATOM 671 C CA . ALA A 1 92 ? -14.140 -27.075 17.493 1.00 39.53 92 ALA A CA 1
ATOM 672 C C . ALA A 1 92 ? -12.648 -27.004 17.869 1.00 39.53 92 ALA A C 1
ATOM 674 O O . ALA A 1 92 ? -12.150 -25.905 18.146 1.00 39.53 92 ALA A O 1
ATOM 675 N N . PRO A 1 93 ? -11.919 -28.137 17.888 1.00 43.69 93 PRO A N 1
ATOM 676 C CA . PRO A 1 93 ? -10.474 -28.112 18.072 1.00 43.69 93 PRO A CA 1
ATOM 677 C C . PRO A 1 93 ? -9.888 -27.145 17.043 1.00 43.69 93 PRO A C 1
ATOM 679 O O . PRO A 1 93 ? -10.166 -27.277 15.852 1.00 43.69 93 PRO A O 1
ATOM 682 N N . SER A 1 94 ? -9.144 -26.135 17.501 1.00 58.22 94 SER A N 1
ATOM 683 C CA . SER A 1 94 ? -8.576 -25.099 16.639 1.00 58.22 94 SER A CA 1
ATOM 684 C C . SER A 1 94 ? -7.669 -25.762 15.610 1.00 58.22 94 SER A C 1
ATOM 686 O O . SER A 1 94 ? -6.537 -26.135 15.923 1.00 58.22 94 SER A O 1
ATOM 688 N N . GLN A 1 95 ? -8.202 -25.966 14.408 1.00 66.88 95 GLN A N 1
ATOM 689 C CA . GLN A 1 95 ? -7.500 -26.601 13.310 1.00 66.88 95 GLN A CA 1
ATOM 690 C C . GLN A 1 95 ? -6.252 -25.766 13.011 1.00 66.88 95 GLN A C 1
ATOM 692 O O . GLN A 1 95 ? -6.320 -24.559 12.766 1.00 66.88 95 GLN A O 1
ATOM 697 N N . VAL A 1 96 ? -5.091 -26.401 13.151 1.00 72.06 96 VAL A N 1
ATOM 698 C CA . VAL A 1 96 ? -3.801 -25.764 12.908 1.00 72.06 96 VAL A CA 1
ATOM 699 C C . VAL A 1 96 ? -3.582 -25.786 11.405 1.00 72.06 96 VAL A C 1
ATOM 701 O O . VAL A 1 96 ? -3.358 -26.852 10.842 1.00 72.06 96 VAL A O 1
ATOM 704 N N . PHE A 1 97 ? -3.664 -24.622 10.772 1.00 73.88 97 PHE A N 1
ATOM 705 C CA . PHE A 1 97 ? -3.358 -24.462 9.356 1.00 73.88 97 PHE A CA 1
ATOM 706 C C . PHE A 1 97 ? -1.964 -23.867 9.167 1.00 73.88 97 PHE A C 1
ATOM 708 O O . PHE A 1 97 ? -1.472 -23.112 10.012 1.00 73.88 97 PHE A O 1
ATOM 715 N N . THR A 1 98 ? -1.345 -24.165 8.031 1.00 74.94 98 THR A N 1
ATOM 716 C CA . THR A 1 98 ? -0.376 -23.253 7.412 1.00 74.94 98 THR A CA 1
ATOM 717 C C . THR A 1 98 ? -1.121 -22.164 6.625 1.00 74.94 98 THR A C 1
ATOM 719 O O . THR A 1 98 ? -2.272 -22.375 6.234 1.00 74.94 98 THR A O 1
ATOM 722 N N . PRO A 1 99 ? -0.514 -20.996 6.340 1.00 71.44 99 PRO A N 1
ATOM 723 C CA . PRO A 1 99 ? -1.170 -19.977 5.516 1.00 71.44 99 PRO A CA 1
ATOM 724 C C . PRO A 1 99 ? -1.601 -20.469 4.127 1.00 71.44 99 PRO A C 1
ATOM 726 O O . PRO A 1 99 ? -2.604 -19.985 3.613 1.00 71.44 99 PRO A O 1
ATOM 729 N N . ALA A 1 100 ? -0.889 -21.439 3.542 1.00 71.75 100 ALA A N 1
ATOM 730 C CA . ALA A 1 100 ? -1.210 -22.001 2.229 1.00 71.75 100 ALA A CA 1
ATOM 731 C C . ALA A 1 100 ? -2.434 -22.937 2.241 1.00 71.75 100 ALA A C 1
ATOM 733 O O . ALA A 1 100 ? -3.149 -23.021 1.245 1.00 71.75 100 ALA A O 1
ATOM 734 N N . GLU A 1 101 ? -2.673 -23.637 3.351 1.00 80.50 101 GLU A N 1
ATOM 735 C CA . GLU A 1 101 ? -3.788 -24.584 3.508 1.00 80.50 101 GLU A CA 1
ATOM 736 C C . GLU A 1 101 ? -5.066 -23.917 4.022 1.00 80.50 101 GLU A C 1
ATOM 738 O O . GLU A 1 101 ? -6.156 -24.482 3.929 1.00 80.50 101 GLU A O 1
ATOM 743 N N . ALA A 1 102 ? -4.933 -22.735 4.614 1.00 82.00 102 ALA A N 1
ATOM 744 C CA . ALA A 1 102 ? -6.054 -22.028 5.189 1.00 82.00 102 ALA A CA 1
ATOM 745 C C . ALA A 1 102 ? -6.980 -21.401 4.131 1.00 82.00 102 ALA A C 1
ATOM 747 O O . ALA A 1 102 ? -6.531 -21.051 3.036 1.00 82.00 102 ALA A O 1
ATOM 748 N N . PRO A 1 103 ? -8.263 -21.160 4.475 1.00 84.50 103 PRO A N 1
ATOM 749 C CA . PRO A 1 103 ? -9.154 -20.375 3.633 1.00 84.50 103 PRO A CA 1
ATOM 750 C C . PRO A 1 103 ? -8.546 -19.010 3.297 1.00 84.50 103 PRO A C 1
ATOM 752 O O . PRO A 1 103 ? -8.108 -18.274 4.189 1.00 84.50 103 PRO A O 1
ATOM 755 N N . ARG A 1 104 ? -8.537 -18.680 2.003 1.00 91.56 104 ARG A N 1
ATOM 756 C CA . ARG A 1 104 ? -8.057 -17.388 1.510 1.00 91.56 104 ARG A CA 1
ATOM 757 C C . ARG A 1 104 ? -9.044 -16.281 1.861 1.00 91.56 104 ARG A C 1
ATOM 759 O O . ARG A 1 104 ? -10.253 -16.508 1.923 1.00 91.56 104 ARG A O 1
ATOM 766 N N . VAL A 1 105 ? -8.518 -15.085 2.090 1.00 92.69 105 VAL A N 1
ATOM 767 C CA . VAL A 1 105 ? -9.315 -13.882 2.327 1.00 92.69 105 VAL A CA 1
ATOM 768 C C . VAL A 1 105 ? -9.643 -13.245 0.975 1.00 92.69 105 VAL A C 1
ATOM 770 O O . VAL A 1 105 ? -8.713 -12.827 0.283 1.00 92.69 105 VAL A O 1
ATOM 773 N N . PRO A 1 106 ? -10.928 -13.161 0.584 1.00 95.31 106 PRO A N 1
ATOM 774 C CA . PRO A 1 106 ? -11.306 -12.538 -0.676 1.00 95.31 106 PRO A CA 1
ATOM 775 C C . PRO A 1 106 ? -11.145 -11.020 -0.580 1.00 95.31 106 PRO A C 1
ATOM 777 O O . PRO A 1 106 ? -11.679 -10.394 0.339 1.00 95.31 106 PRO A O 1
ATOM 780 N N . ILE A 1 107 ? -10.437 -10.424 -1.534 1.00 97.00 107 ILE A N 1
ATOM 781 C CA . ILE A 1 107 ? -10.342 -8.971 -1.654 1.00 97.00 107 ILE A CA 1
ATOM 782 C C . ILE A 1 107 ? -11.645 -8.444 -2.247 1.00 97.00 107 ILE A C 1
ATOM 784 O O . ILE A 1 107 ? -12.097 -8.876 -3.306 1.00 97.00 107 ILE A O 1
ATOM 788 N N . LEU A 1 108 ? -12.293 -7.531 -1.523 1.00 97.44 108 LEU A N 1
ATOM 789 C CA . LEU A 1 108 ? -13.536 -6.916 -1.970 1.00 97.44 108 LEU A CA 1
ATOM 790 C C . LEU A 1 108 ? -13.264 -6.012 -3.169 1.00 97.44 108 LEU A C 1
ATOM 792 O O . LEU A 1 108 ? -12.255 -5.317 -3.209 1.00 97.44 108 LEU A O 1
ATOM 796 N N . LYS A 1 109 ? -14.212 -5.946 -4.105 1.00 97.25 109 LYS A N 1
ATOM 797 C CA . LYS A 1 109 ? -14.146 -4.965 -5.191 1.00 97.25 109 LYS A CA 1
ATOM 798 C C . LYS A 1 109 ? -14.427 -3.557 -4.654 1.00 97.25 109 LYS A C 1
ATOM 800 O O . LYS A 1 109 ? -15.347 -3.399 -3.839 1.00 97.25 109 LYS A O 1
ATOM 805 N N . PRO A 1 110 ? -13.681 -2.539 -5.109 1.00 97.00 110 PRO A N 1
ATOM 806 C CA . PRO A 1 110 ? -13.952 -1.156 -4.745 1.00 97.00 110 PRO A CA 1
ATOM 807 C C . PRO A 1 110 ? -15.327 -0.717 -5.267 1.00 97.00 110 PRO A C 1
ATOM 809 O O . PRO A 1 110 ? -15.792 -1.179 -6.311 1.00 97.00 110 PRO A O 1
ATOM 812 N N . ARG A 1 111 ? -15.992 0.188 -4.541 1.00 97.69 111 ARG A N 1
ATOM 813 C CA . ARG A 1 111 ? -17.285 0.767 -4.961 1.00 97.69 111 ARG A CA 1
ATOM 814 C C . ARG A 1 111 ? -17.109 1.989 -5.853 1.00 97.69 111 ARG A C 1
ATOM 816 O O . ARG A 1 111 ? -18.007 2.324 -6.620 1.00 97.69 111 ARG A O 1
ATOM 823 N N . THR A 1 112 ? -15.979 2.666 -5.713 1.00 97.12 112 THR A N 1
ATOM 824 C CA . THR A 1 112 ? -15.635 3.897 -6.422 1.00 97.12 112 THR A CA 1
ATOM 825 C C . THR A 1 112 ? -14.190 3.836 -6.904 1.00 97.12 112 THR A C 1
ATOM 827 O O . THR A 1 112 ? -13.431 2.950 -6.522 1.00 97.12 112 THR A O 1
ATOM 830 N N . ASN A 1 113 ? -13.789 4.776 -7.755 1.00 97.06 113 ASN A N 1
ATOM 831 C CA . ASN A 1 113 ? -12.399 4.962 -8.158 1.00 97.06 113 ASN A CA 1
ATOM 832 C C . ASN A 1 113 ? -12.043 6.443 -7.996 1.00 97.06 113 ASN A C 1
ATOM 834 O O . ASN A 1 113 ? -12.870 7.308 -8.294 1.00 97.06 113 ASN A O 1
ATOM 838 N N . ALA A 1 114 ? -10.843 6.726 -7.502 1.00 95.94 114 ALA A N 1
ATOM 839 C CA . ALA A 1 114 ? -10.312 8.074 -7.382 1.00 95.94 114 ALA A CA 1
ATOM 840 C C . ALA A 1 114 ? -8.860 8.076 -7.862 1.00 95.94 114 ALA A C 1
ATOM 842 O O . ALA A 1 114 ? -8.026 7.357 -7.318 1.00 95.94 114 ALA A O 1
ATOM 843 N N . GLU A 1 115 ? -8.567 8.877 -8.889 1.00 96.38 115 GLU A N 1
ATOM 844 C CA . GLU A 1 115 ? -7.218 9.003 -9.464 1.00 96.38 115 GLU A CA 1
ATOM 845 C C . GLU A 1 115 ? -6.599 7.655 -9.887 1.00 96.38 115 GLU A C 1
ATOM 847 O O . GLU A 1 115 ? -5.400 7.431 -9.737 1.00 96.38 115 GLU A O 1
ATOM 852 N N . GLY A 1 116 ? -7.420 6.733 -10.401 1.00 94.31 116 GLY A N 1
ATOM 853 C CA . GLY A 1 116 ? -6.972 5.406 -10.824 1.00 94.31 116 GLY A CA 1
ATOM 854 C C . GLY A 1 116 ? -6.910 4.370 -9.702 1.00 94.31 116 GLY A C 1
ATOM 855 O O . GLY A 1 116 ? -6.727 3.204 -10.015 1.00 94.31 116 GLY A O 1
ATOM 856 N N . ILE A 1 117 ? -7.157 4.745 -8.442 1.00 96.00 117 ILE A N 1
ATOM 857 C CA . ILE A 1 117 ? -7.161 3.822 -7.298 1.00 96.00 117 ILE A CA 1
ATOM 858 C C . ILE A 1 117 ? -8.590 3.457 -6.886 1.00 96.00 117 ILE A C 1
ATOM 860 O O . ILE A 1 117 ? -9.454 4.328 -6.723 1.00 96.00 117 ILE A O 1
ATOM 864 N N . GLY A 1 118 ? -8.848 2.162 -6.688 1.00 96.62 118 GLY A N 1
ATOM 865 C CA . GLY A 1 118 ? -10.119 1.674 -6.147 1.00 96.62 118 GLY A CA 1
ATOM 866 C C . GLY A 1 118 ? -10.376 2.159 -4.716 1.00 96.62 118 GLY A C 1
ATOM 867 O O . GLY A 1 118 ? -9.504 2.036 -3.875 1.00 96.62 118 GLY A O 1
ATOM 868 N N . THR A 1 119 ? -11.565 2.689 -4.417 1.00 97.69 119 THR A N 1
ATOM 869 C CA . THR A 1 119 ? -11.964 3.261 -3.111 1.00 97.69 119 THR A CA 1
ATOM 870 C C . THR A 1 119 ? -13.389 2.844 -2.713 1.00 97.69 119 THR A C 1
ATOM 872 O O . THR A 1 119 ? -14.090 2.140 -3.452 1.00 97.69 119 THR A O 1
ATOM 875 N N . GLY A 1 120 ? -13.851 3.283 -1.540 1.00 97.50 120 GLY A N 1
ATOM 876 C CA . GLY A 1 120 ? -15.233 3.105 -1.083 1.00 97.50 120 GLY A CA 1
ATOM 877 C C . GLY A 1 120 ? -15.474 1.745 -0.431 1.00 97.50 120 GLY A C 1
ATOM 878 O O . GLY A 1 120 ? -16.542 1.143 -0.587 1.00 97.50 120 GLY A O 1
ATOM 879 N N . PHE A 1 121 ? -14.468 1.231 0.269 1.00 98.19 121 PHE A N 1
ATOM 880 C CA . PHE A 1 121 ? -14.548 -0.053 0.958 1.00 98.19 121 PHE A CA 1
ATOM 881 C C . PHE A 1 121 ? -15.411 0.057 2.228 1.00 98.19 121 PHE A C 1
ATOM 883 O O . PHE A 1 121 ? -15.494 1.124 2.830 1.00 98.19 121 PHE A O 1
ATOM 890 N N . PRO A 1 122 ? -16.089 -1.019 2.671 1.00 97.81 122 PRO A N 1
ATOM 891 C CA . PRO A 1 122 ? -16.959 -0.955 3.848 1.00 97.81 122 PRO A CA 1
ATOM 892 C C . PRO A 1 122 ? -16.165 -0.772 5.160 1.00 97.81 122 PRO A C 1
ATOM 894 O O . PRO A 1 122 ? -15.032 -1.255 5.241 1.00 97.81 122 PRO A O 1
ATOM 897 N N . PRO A 1 123 ? -16.767 -0.200 6.227 1.00 97.56 123 PRO A N 1
ATOM 898 C CA . PRO A 1 123 ? -16.146 -0.017 7.548 1.00 97.56 123 PRO A CA 1
ATOM 899 C C . PRO A 1 123 ? -16.025 -1.342 8.315 1.00 97.56 123 PRO A C 1
ATOM 901 O O . PRO A 1 123 ? -16.703 -1.599 9.305 1.00 97.56 123 PRO A O 1
ATOM 904 N N . THR A 1 124 ? -15.202 -2.248 7.804 1.00 97.50 124 THR A N 1
ATOM 905 C CA . THR A 1 124 ? -14.946 -3.571 8.378 1.00 97.50 124 THR A CA 1
ATOM 906 C C . THR A 1 124 ? -13.465 -3.898 8.242 1.00 97.50 124 THR A C 1
ATOM 908 O O . THR A 1 124 ? -12.799 -3.369 7.354 1.00 97.50 124 THR A O 1
ATOM 911 N N . ALA A 1 125 ? -12.952 -4.830 9.049 1.00 96.12 125 ALA A N 1
ATOM 912 C CA . ALA A 1 125 ? -11.571 -5.301 8.910 1.00 96.12 125 ALA A CA 1
ATOM 913 C C . ALA A 1 125 ? -11.278 -5.869 7.506 1.00 96.12 125 ALA A C 1
ATOM 915 O O . ALA A 1 125 ? -10.195 -5.653 6.963 1.00 96.12 125 ALA A O 1
ATOM 916 N N . LEU A 1 126 ? -12.255 -6.543 6.885 1.00 97.12 126 LEU A N 1
ATOM 917 C CA . LEU A 1 126 ? -12.138 -7.022 5.505 1.00 97.12 126 LEU A CA 1
ATOM 918 C C . LEU A 1 126 ? -12.072 -5.861 4.503 1.00 97.12 126 LEU A C 1
ATOM 920 O O . LEU A 1 126 ? -11.273 -5.900 3.572 1.00 97.12 126 LEU A O 1
ATOM 924 N N . GLY A 1 127 ? -12.869 -4.811 4.717 1.00 98.19 127 GLY A N 1
ATOM 925 C CA . GLY A 1 127 ? -12.808 -3.583 3.926 1.00 98.19 127 GLY A CA 1
ATOM 926 C C . GLY A 1 127 ? -11.465 -2.867 4.056 1.00 98.19 127 GLY A C 1
ATOM 927 O O . GLY A 1 127 ? -10.893 -2.508 3.037 1.00 98.19 127 GLY A O 1
ATOM 928 N N . ALA A 1 128 ? -10.913 -2.755 5.268 1.00 98.38 128 ALA A N 1
ATOM 929 C CA . ALA A 1 128 ? -9.578 -2.192 5.486 1.00 98.38 128 ALA A CA 1
ATOM 930 C C . ALA A 1 128 ? -8.492 -3.024 4.792 1.00 98.38 128 ALA A C 1
ATOM 932 O O . ALA A 1 128 ? -7.618 -2.479 4.130 1.00 98.38 128 ALA A O 1
ATOM 933 N N . THR A 1 129 ? -8.574 -4.354 4.894 1.00 98.19 129 THR A N 1
ATOM 934 C CA . THR A 1 129 ? -7.645 -5.263 4.203 1.00 98.19 129 THR A CA 1
ATOM 935 C C . THR A 1 129 ? -7.716 -5.066 2.693 1.00 98.19 129 THR A C 1
ATOM 937 O O . THR A 1 129 ? -6.687 -4.911 2.047 1.00 98.19 129 THR A O 1
ATOM 940 N N . SER A 1 130 ? -8.932 -5.017 2.145 1.00 98.50 130 SER A N 1
ATOM 941 C CA . SER A 1 130 ? -9.158 -4.835 0.708 1.00 98.50 130 SER A CA 1
ATOM 942 C C . SER A 1 130 ? -8.651 -3.477 0.227 1.00 98.50 130 SER A C 1
ATOM 944 O O . SER A 1 130 ? -8.015 -3.407 -0.821 1.00 98.50 130 SER A O 1
ATOM 946 N N . ALA A 1 131 ? -8.860 -2.424 1.024 1.00 98.62 131 ALA A N 1
ATOM 947 C CA . ALA A 1 131 ? -8.338 -1.093 0.752 1.00 98.62 131 ALA A CA 1
ATOM 948 C C . ALA A 1 131 ? -6.807 -1.081 0.743 1.00 98.62 131 ALA A C 1
ATOM 950 O O . ALA A 1 131 ? -6.217 -0.626 -0.225 1.00 98.62 131 ALA A O 1
ATOM 951 N N . ALA A 1 132 ? -6.153 -1.629 1.774 1.00 98.56 132 ALA A N 1
ATOM 952 C CA . ALA A 1 132 ? -4.692 -1.667 1.851 1.00 98.56 132 ALA A CA 1
ATOM 953 C C . ALA A 1 132 ? -4.068 -2.405 0.660 1.00 98.56 132 ALA A C 1
ATOM 955 O O . ALA A 1 132 ? -3.116 -1.900 0.070 1.00 98.56 132 ALA A O 1
ATOM 956 N N . VAL A 1 133 ? -4.625 -3.571 0.312 1.00 98.12 133 VAL A N 1
ATOM 957 C CA . VAL A 1 133 ? -4.172 -4.381 -0.826 1.00 98.12 133 VAL A CA 1
ATOM 958 C C . VAL A 1 133 ? -4.329 -3.600 -2.125 1.00 98.12 133 VAL A C 1
ATOM 960 O O . VAL A 1 133 ? -3.334 -3.346 -2.793 1.00 98.12 133 VAL A O 1
ATOM 963 N N . THR A 1 134 ? -5.541 -3.117 -2.409 1.00 98.06 134 THR A N 1
ATOM 964 C CA . THR A 1 134 ? -5.840 -2.362 -3.637 1.00 98.06 134 THR A CA 1
ATOM 965 C C . THR A 1 134 ? -4.965 -1.113 -3.751 1.00 98.06 134 THR A C 1
ATOM 967 O O . THR A 1 134 ? -4.361 -0.867 -4.787 1.00 98.06 134 THR A O 1
ATOM 970 N N . TYR A 1 135 ? -4.821 -0.338 -2.670 1.00 98.06 135 TYR A N 1
ATOM 971 C CA . TYR A 1 135 ? -3.974 0.856 -2.666 1.00 98.06 135 TYR A CA 1
ATOM 972 C C . TYR A 1 135 ? -2.520 0.514 -2.974 1.00 98.06 135 TYR A C 1
ATOM 974 O O . TYR A 1 135 ? -1.871 1.222 -3.734 1.00 98.06 135 TYR A O 1
ATOM 982 N N . TRP A 1 136 ? -1.988 -0.553 -2.378 1.00 97.56 136 TRP A N 1
ATOM 983 C CA . TRP A 1 136 ? -0.597 -0.937 -2.590 1.00 97.56 136 TRP A CA 1
ATOM 984 C C . TRP A 1 136 ? -0.332 -1.490 -3.995 1.00 97.56 136 TRP A C 1
ATOM 986 O O . TRP A 1 136 ? 0.773 -1.321 -4.515 1.00 97.56 136 TRP A O 1
ATOM 996 N N . GLU A 1 137 ? -1.325 -2.141 -4.597 1.00 96.88 137 GLU A N 1
ATOM 997 C CA . GLU A 1 137 ? -1.249 -2.679 -5.956 1.00 96.88 137 GLU A CA 1
ATOM 998 C C . GLU A 1 137 ? -1.383 -1.591 -7.029 1.00 96.88 137 GLU A C 1
ATOM 1000 O O . GLU A 1 137 ? -0.620 -1.611 -7.995 1.00 96.88 137 GLU A O 1
ATOM 1005 N N . ASP A 1 138 ? -2.272 -0.614 -6.817 1.00 96.75 138 ASP A N 1
ATOM 1006 C CA . ASP A 1 138 ? -2.600 0.436 -7.794 1.00 96.75 138 ASP A CA 1
ATOM 1007 C C . ASP A 1 138 ? -1.661 1.661 -7.748 1.00 96.75 138 ASP A C 1
ATOM 1009 O O . ASP A 1 138 ? -1.667 2.491 -8.665 1.00 96.75 138 ASP A O 1
ATOM 1013 N N . LEU A 1 139 ? -0.881 1.834 -6.673 1.00 95.31 139 LEU A N 1
ATOM 1014 C CA . LEU A 1 139 ? 0.020 2.980 -6.524 1.00 95.31 139 LEU A CA 1
ATOM 1015 C C . LEU A 1 139 ? 1.102 2.998 -7.612 1.00 95.31 139 LEU A C 1
ATOM 1017 O O . LEU A 1 139 ? 1.868 2.044 -7.771 1.00 95.31 139 LEU A O 1
ATOM 1021 N N . ASP A 1 140 ? 1.233 4.136 -8.292 1.00 94.12 140 ASP A N 1
ATOM 1022 C CA . ASP A 1 140 ? 2.324 4.381 -9.222 1.00 94.12 140 ASP A CA 1
ATOM 1023 C C . ASP A 1 140 ? 3.638 4.539 -8.447 1.00 94.12 140 ASP A C 1
ATOM 1025 O O . ASP A 1 140 ? 3.742 5.238 -7.433 1.00 94.12 140 ASP A O 1
ATOM 1029 N N . LEU A 1 141 ? 4.653 3.829 -8.922 1.00 91.19 141 LEU A N 1
ATOM 1030 C CA . LEU A 1 141 ? 5.931 3.667 -8.245 1.00 91.19 141 LEU A CA 1
ATOM 1031 C C . LEU A 1 141 ? 7.028 4.538 -8.831 1.00 91.19 141 LEU A C 1
ATOM 1033 O O . LEU A 1 141 ? 8.096 4.642 -8.224 1.00 91.19 141 LEU A O 1
ATOM 1037 N N . LEU A 1 142 ? 6.797 5.112 -10.010 1.00 92.56 142 LEU A N 1
ATOM 1038 C CA . LEU A 1 142 ? 7.795 5.879 -10.733 1.00 92.56 142 LEU A CA 1
ATOM 1039 C C . LEU A 1 142 ? 7.274 7.243 -11.180 1.00 92.56 142 LEU A C 1
ATOM 1041 O O . LEU A 1 142 ? 8.083 8.158 -11.218 1.00 92.56 142 LEU A O 1
ATOM 1045 N N . ASP A 1 143 ? 5.997 7.451 -11.469 1.00 95.00 143 ASP A N 1
ATOM 1046 C CA . ASP A 1 143 ? 5.465 8.767 -11.821 1.00 95.00 143 ASP A CA 1
ATOM 1047 C C . ASP A 1 143 ? 5.097 9.542 -10.551 1.00 95.00 143 ASP A C 1
ATOM 1049 O O . ASP A 1 143 ? 4.058 9.318 -9.929 1.00 95.00 143 ASP A O 1
ATOM 1053 N N . ASP A 1 144 ? 5.952 10.485 -10.143 1.00 95.00 144 ASP A N 1
ATOM 1054 C CA . ASP A 1 144 ? 5.744 11.229 -8.897 1.00 95.00 144 ASP A CA 1
ATOM 1055 C C . ASP A 1 144 ? 4.558 12.212 -8.958 1.00 95.00 144 ASP A C 1
ATOM 1057 O O . ASP A 1 144 ? 4.029 12.611 -7.915 1.00 95.00 144 ASP A O 1
ATOM 1061 N N . VAL A 1 145 ? 4.107 12.578 -10.163 1.00 95.56 145 VAL A N 1
ATOM 1062 C CA . VAL A 1 145 ? 2.934 13.436 -10.379 1.00 95.56 145 VAL A CA 1
ATOM 1063 C C . VAL A 1 145 ? 1.651 12.623 -10.225 1.00 95.56 145 VAL A C 1
ATOM 1065 O O . VAL A 1 145 ? 0.740 13.066 -9.519 1.00 95.56 145 VAL A O 1
ATOM 1068 N N . ILE A 1 146 ? 1.580 11.436 -10.835 1.00 96.69 146 ILE A N 1
ATOM 1069 C CA . ILE A 1 146 ? 0.462 10.499 -10.648 1.00 96.69 146 ILE A CA 1
ATOM 1070 C C . ILE A 1 146 ? 0.419 10.033 -9.193 1.00 96.69 146 ILE A C 1
ATOM 1072 O O . ILE A 1 146 ? -0.627 10.155 -8.552 1.00 96.69 146 ILE A O 1
ATOM 1076 N N . ALA A 1 147 ? 1.559 9.629 -8.628 1.00 95.81 147 ALA A N 1
ATOM 1077 C CA . ALA A 1 147 ? 1.644 9.200 -7.238 1.00 95.81 147 ALA A CA 1
ATOM 1078 C C . ALA A 1 147 ? 1.131 10.280 -6.277 1.00 95.81 147 ALA A C 1
ATOM 1080 O O . ALA A 1 147 ? 0.417 9.967 -5.330 1.00 95.81 147 ALA A O 1
ATOM 1081 N N . ARG A 1 148 ? 1.417 11.571 -6.514 1.00 97.94 148 ARG A N 1
ATOM 1082 C CA . ARG A 1 148 ? 0.871 12.653 -5.675 1.00 97.94 148 ARG A CA 1
ATOM 1083 C C . ARG A 1 148 ? -0.656 12.703 -5.704 1.00 97.94 148 ARG A C 1
ATOM 1085 O O . ARG A 1 148 ? -1.263 12.898 -4.650 1.00 97.94 148 ARG A O 1
ATOM 1092 N N . LYS A 1 149 ? -1.280 12.550 -6.875 1.00 98.25 149 LYS A N 1
ATOM 1093 C CA . LYS A 1 149 ? -2.748 12.533 -7.008 1.00 98.25 149 LYS A CA 1
ATOM 1094 C C . LYS A 1 149 ? -3.345 11.338 -6.273 1.00 98.25 149 LYS A C 1
ATOM 1096 O O . LYS A 1 149 ? -4.238 11.504 -5.447 1.00 98.25 149 LYS A O 1
ATOM 1101 N N . GLN A 1 150 ? -2.768 10.167 -6.497 1.00 98.12 150 GLN A N 1
ATOM 1102 C CA . GLN A 1 150 ? -3.142 8.919 -5.847 1.00 98.12 150 GLN A CA 1
ATOM 1103 C C . GLN A 1 150 ? -3.022 8.989 -4.320 1.00 98.12 150 GLN A C 1
ATOM 1105 O O . GLN A 1 150 ? -3.997 8.750 -3.611 1.00 98.12 150 GLN A O 1
ATOM 1110 N N . TRP A 1 151 ? -1.870 9.424 -3.801 1.00 98.19 151 TRP A N 1
ATOM 1111 C CA . TRP A 1 151 ? -1.665 9.636 -2.368 1.00 98.19 151 TRP A CA 1
ATOM 1112 C C . TRP A 1 151 ? -2.641 10.658 -1.787 1.00 98.19 151 TRP A C 1
ATOM 1114 O O . TRP A 1 151 ? -3.125 10.470 -0.677 1.00 98.19 151 TRP A O 1
ATOM 1124 N N . THR A 1 152 ? -2.982 11.711 -2.534 1.00 98.31 152 THR A N 1
ATOM 1125 C CA . THR A 1 152 ? -4.002 12.684 -2.112 1.00 98.31 152 THR A CA 1
ATOM 1126 C C . THR A 1 152 ? -5.390 12.046 -2.002 1.00 98.31 152 THR A C 1
ATOM 1128 O O . THR A 1 152 ? -6.135 12.371 -1.081 1.00 98.31 152 THR A O 1
ATOM 1131 N N . ALA A 1 153 ? -5.739 11.124 -2.903 1.00 97.69 153 ALA A N 1
ATOM 1132 C CA . ALA A 1 153 ? -7.032 10.441 -2.901 1.00 97.69 153 ALA A CA 1
ATOM 1133 C C . ALA A 1 153 ? -7.199 9.459 -1.725 1.00 97.69 153 ALA A C 1
ATOM 1135 O O . ALA A 1 153 ? -8.313 9.278 -1.213 1.00 97.69 153 ALA A O 1
ATOM 1136 N N . ILE A 1 154 ? -6.102 8.834 -1.288 1.00 98.12 154 ILE A N 1
ATOM 1137 C CA . ILE A 1 154 ? -6.129 7.801 -0.246 1.00 98.12 154 ILE A CA 1
ATOM 1138 C C . ILE A 1 154 ? -5.645 8.282 1.122 1.00 98.12 154 ILE A C 1
ATOM 1140 O O . ILE A 1 154 ? -5.882 7.577 2.093 1.00 98.12 154 ILE A O 1
ATOM 1144 N N . ALA A 1 155 ? -4.995 9.440 1.250 1.00 98.50 155 ALA A N 1
ATOM 1145 C CA . ALA A 1 155 ? -4.536 9.944 2.545 1.00 98.50 155 ALA A CA 1
ATOM 1146 C C . ALA A 1 155 ? -5.686 10.483 3.412 1.00 98.50 155 ALA A C 1
ATOM 1148 O O . ALA A 1 155 ? -6.658 11.067 2.927 1.00 98.50 155 ALA A O 1
ATOM 1149 N N . ALA A 1 156 ? -5.556 10.313 4.726 1.00 98.00 156 ALA A N 1
ATOM 1150 C CA . ALA A 1 156 ? -6.478 10.880 5.696 1.00 98.00 156 ALA A CA 1
ATOM 1151 C C . ALA A 1 156 ? -6.337 12.408 5.709 1.00 98.00 156 ALA A C 1
ATOM 1153 O O . ALA A 1 156 ? -5.229 12.946 5.663 1.00 98.00 156 ALA A O 1
ATOM 1154 N N . LYS A 1 157 ? -7.464 13.125 5.796 1.00 96.69 157 LYS A N 1
ATOM 1155 C CA . LYS A 1 157 ? -7.495 14.600 5.724 1.00 96.69 157 LYS A CA 1
ATOM 1156 C C . LYS A 1 157 ? -6.667 15.272 6.820 1.00 96.69 157 LYS A C 1
ATOM 1158 O O . LYS A 1 157 ? -6.122 16.350 6.610 1.00 96.69 157 LYS A O 1
ATOM 1163 N N . ASP A 1 158 ? -6.576 14.637 7.981 1.00 95.94 158 ASP A N 1
ATOM 1164 C CA . ASP A 1 158 ? -5.791 15.075 9.132 1.00 95.94 158 ASP A CA 1
ATOM 1165 C C . ASP A 1 158 ? -4.348 14.541 9.137 1.00 95.94 158 ASP A C 1
ATOM 1167 O O . ASP A 1 158 ? -3.594 14.809 10.071 1.00 95.94 158 ASP A O 1
ATOM 1171 N N . SER A 1 159 ? -3.927 13.863 8.065 1.00 95.38 159 SER A N 1
ATOM 1172 C CA . SER A 1 159 ? -2.562 13.370 7.864 1.00 95.38 159 SER A CA 1
ATOM 1173 C C . SER A 1 159 ? -1.952 13.854 6.535 1.00 95.38 159 SER A C 1
ATOM 1175 O O . SER A 1 159 ? -1.484 13.052 5.728 1.00 95.38 159 SER A O 1
ATOM 1177 N N . PRO A 1 160 ? -1.892 15.176 6.267 1.00 95.12 160 PRO A N 1
ATOM 1178 C CA . PRO A 1 160 ? -1.368 15.690 4.995 1.00 95.12 160 PRO A CA 1
ATOM 1179 C C . PRO A 1 160 ? 0.095 15.287 4.739 1.00 95.12 160 PRO A C 1
ATOM 1181 O O . PRO A 1 160 ? 0.500 15.118 3.591 1.00 95.12 160 PRO A O 1
ATOM 1184 N N . ALA A 1 161 ? 0.876 15.057 5.801 1.00 95.50 161 ALA A N 1
ATOM 1185 C CA . ALA A 1 161 ? 2.253 14.577 5.703 1.00 95.50 161 ALA A CA 1
ATOM 1186 C C . ALA A 1 161 ? 2.371 13.188 5.044 1.00 95.50 161 ALA A C 1
ATOM 1188 O O . ALA A 1 161 ? 3.418 12.882 4.475 1.00 95.50 161 ALA A O 1
ATOM 1189 N N . THR A 1 162 ? 1.315 12.363 5.079 1.00 97.12 162 THR A N 1
ATOM 1190 C CA . THR A 1 162 ? 1.270 11.067 4.383 1.00 97.12 162 THR A CA 1
ATOM 1191 C C . THR A 1 162 ? 1.482 11.235 2.879 1.00 97.12 162 THR A C 1
ATOM 1193 O O . THR A 1 162 ? 2.205 10.445 2.277 1.00 97.12 162 THR A O 1
ATOM 1196 N N . ILE A 1 163 ? 0.934 12.300 2.281 1.00 98.06 163 ILE A N 1
ATOM 1197 C CA . ILE A 1 163 ? 1.063 12.562 0.842 1.00 98.06 163 ILE A CA 1
ATOM 1198 C C . ILE A 1 163 ? 2.526 12.812 0.477 1.00 98.06 163 ILE A C 1
ATOM 1200 O O . ILE A 1 163 ? 3.067 12.186 -0.434 1.00 98.06 163 ILE A O 1
ATOM 1204 N N . ASP A 1 164 ? 3.194 13.707 1.206 1.00 97.00 164 ASP A N 1
ATOM 1205 C CA . ASP A 1 164 ? 4.580 14.065 0.906 1.00 97.00 164 ASP A CA 1
ATOM 1206 C C . ASP A 1 164 ? 5.558 12.925 1.202 1.00 97.00 164 ASP A C 1
ATOM 1208 O O . ASP A 1 164 ? 6.537 12.755 0.472 1.00 97.00 164 ASP A O 1
ATOM 1212 N N . GLN A 1 165 ? 5.286 12.111 2.225 1.00 95.69 165 GLN A N 1
ATOM 1213 C CA . GLN A 1 165 ? 6.055 10.896 2.502 1.00 95.69 165 GLN A CA 1
ATOM 1214 C C . GLN A 1 165 ? 5.919 9.883 1.363 1.00 95.69 165 GLN A C 1
ATOM 1216 O O . GLN A 1 165 ? 6.934 9.417 0.850 1.00 95.69 165 GLN A O 1
ATOM 1221 N N . GLY A 1 166 ? 4.692 9.608 0.917 1.00 94.75 166 GLY A N 1
ATOM 1222 C CA . GLY A 1 166 ? 4.426 8.703 -0.196 1.00 94.75 166 GLY A CA 1
ATOM 1223 C C . GLY A 1 166 ? 5.121 9.127 -1.490 1.00 94.75 166 GLY A C 1
ATOM 1224 O O . GLY A 1 166 ? 5.836 8.337 -2.108 1.00 94.75 166 GLY A O 1
ATOM 1225 N N . VAL A 1 167 ? 5.008 10.409 -1.854 1.00 96.38 167 VAL A N 1
ATOM 1226 C CA . VAL A 1 167 ? 5.714 10.973 -3.017 1.00 96.38 167 VAL A CA 1
ATOM 1227 C C . VAL A 1 167 ? 7.230 10.873 -2.837 1.00 96.38 167 VAL A C 1
ATOM 1229 O O . VAL A 1 167 ? 7.935 10.508 -3.772 1.00 96.38 167 VAL A O 1
ATOM 1232 N N . THR A 1 168 ? 7.753 11.151 -1.641 1.00 95.69 168 THR A N 1
ATOM 1233 C CA . THR A 1 168 ? 9.194 11.044 -1.358 1.00 95.69 168 THR A CA 1
ATOM 1234 C C . THR A 1 168 ? 9.719 9.624 -1.568 1.00 95.69 168 THR A C 1
ATOM 1236 O O . THR A 1 168 ? 10.817 9.465 -2.101 1.00 95.69 168 THR A O 1
ATOM 1239 N N . GLU A 1 169 ? 8.962 8.590 -1.195 1.00 93.31 169 GLU A N 1
ATOM 1240 C CA . GLU A 1 169 ? 9.358 7.202 -1.456 1.00 93.31 169 GLU A CA 1
ATOM 1241 C C . GLU A 1 169 ? 9.414 6.891 -2.957 1.00 93.31 169 GLU A C 1
ATOM 1243 O O . GLU A 1 169 ? 10.392 6.297 -3.407 1.00 93.31 169 GLU A O 1
ATOM 1248 N N . VAL A 1 170 ? 8.463 7.386 -3.757 1.00 93.75 170 VAL A N 1
ATOM 1249 C CA . VAL A 1 170 ? 8.514 7.272 -5.229 1.00 93.75 170 VAL A CA 1
ATOM 1250 C C . VAL A 1 170 ? 9.775 7.931 -5.792 1.00 93.75 170 VAL A C 1
ATOM 1252 O O . VAL A 1 170 ? 10.502 7.328 -6.583 1.00 93.75 170 VAL A O 1
ATOM 1255 N N . ARG A 1 171 ? 10.124 9.135 -5.325 1.00 94.62 171 ARG A N 1
ATOM 1256 C CA . ARG A 1 171 ? 11.358 9.813 -5.763 1.00 94.62 171 ARG A CA 1
ATOM 1257 C C . ARG A 1 171 ? 12.614 9.024 -5.397 1.00 94.62 171 ARG A C 1
ATOM 1259 O O . ARG A 1 171 ? 13.500 8.875 -6.233 1.00 94.62 171 ARG A O 1
ATOM 1266 N N . LYS A 1 172 ? 12.667 8.449 -4.191 1.00 91.88 172 LYS A N 1
ATOM 1267 C CA . LYS A 1 172 ? 13.777 7.580 -3.765 1.00 91.88 172 LYS A CA 1
ATOM 1268 C C . LYS A 1 172 ? 13.887 6.322 -4.620 1.00 91.88 172 LYS A C 1
ATOM 1270 O O . LYS A 1 172 ? 15.003 5.871 -4.872 1.00 91.88 172 LYS A O 1
ATOM 1275 N N . VAL A 1 173 ? 12.762 5.742 -5.042 1.00 88.75 173 VAL A N 1
ATOM 1276 C CA . VAL A 1 173 ? 12.736 4.610 -5.978 1.00 88.75 173 VAL A CA 1
ATOM 1277 C C . VAL A 1 173 ? 13.346 5.047 -7.310 1.00 88.75 173 VAL A C 1
ATOM 1279 O O . VAL A 1 173 ? 14.306 4.411 -7.742 1.00 88.75 173 VAL A O 1
ATOM 1282 N N . ARG A 1 174 ? 12.894 6.168 -7.895 1.00 91.62 174 ARG A N 1
ATOM 1283 C CA . ARG A 1 174 ? 13.445 6.739 -9.143 1.00 91.62 174 ARG A CA 1
ATOM 1284 C C . ARG A 1 174 ? 14.955 6.985 -9.063 1.00 91.62 174 ARG A C 1
ATOM 1286 O O . ARG A 1 174 ? 15.713 6.493 -9.895 1.00 91.62 174 ARG A O 1
ATOM 1293 N N . GLU A 1 175 ? 15.414 7.688 -8.033 1.00 91.12 175 GLU A N 1
ATOM 1294 C CA . GLU A 1 175 ? 16.846 7.942 -7.823 1.00 91.12 175 GLU A CA 1
ATOM 1295 C C . GLU A 1 175 ? 17.619 6.641 -7.594 1.00 91.12 175 GLU A C 1
ATOM 1297 O O . GLU A 1 175 ? 18.741 6.462 -8.071 1.00 91.12 175 GLU A O 1
ATOM 1302 N N . GLY A 1 176 ? 16.998 5.705 -6.873 1.00 83.50 176 GLY A N 1
ATOM 1303 C CA . GLY A 1 176 ? 17.521 4.375 -6.618 1.00 83.50 176 GLY A CA 1
ATOM 1304 C C . GLY A 1 176 ? 17.911 3.658 -7.901 1.00 83.50 176 GLY A C 1
ATOM 1305 O O . GLY A 1 176 ? 18.917 2.958 -7.888 1.00 83.50 176 GLY A O 1
ATOM 1306 N N . VAL A 1 177 ? 17.184 3.897 -8.990 1.00 79.62 177 VAL A N 1
ATOM 1307 C CA . VAL A 1 177 ? 17.328 3.221 -10.284 1.00 79.62 177 VAL A CA 1
ATOM 1308 C C . VAL A 1 177 ? 18.006 4.087 -11.351 1.00 79.62 177 VAL A C 1
ATOM 1310 O O . VAL A 1 177 ? 18.033 3.720 -12.522 1.00 79.62 177 VAL A O 1
ATOM 1313 N N . GLY A 1 178 ? 18.574 5.229 -10.952 1.00 85.44 178 GLY A N 1
ATOM 1314 C CA . GLY A 1 178 ? 19.305 6.132 -11.844 1.00 85.44 178 GLY A CA 1
ATOM 1315 C C . GLY A 1 178 ? 18.426 7.074 -12.671 1.00 85.44 178 GLY A C 1
ATOM 1316 O O . GLY A 1 178 ? 18.927 7.700 -13.602 1.00 85.44 178 GLY A O 1
ATOM 1317 N N . LEU A 1 179 ? 17.137 7.197 -12.346 1.00 88.56 179 LEU A N 1
ATOM 1318 C CA . LEU A 1 179 ? 16.246 8.180 -12.960 1.00 88.56 179 LEU A CA 1
ATOM 1319 C C . LEU A 1 179 ? 16.313 9.520 -12.207 1.00 88.56 179 LEU A C 1
ATOM 1321 O O . LEU A 1 179 ? 16.626 9.544 -11.012 1.00 88.56 179 LEU A O 1
ATOM 1325 N N . PRO A 1 180 ? 15.973 10.647 -12.862 1.00 93.81 180 PRO A N 1
ATOM 1326 C CA . PRO A 1 180 ? 15.758 11.910 -12.163 1.00 93.81 180 PRO A CA 1
ATOM 1327 C C . PRO A 1 180 ? 14.693 11.754 -11.065 1.00 93.81 180 PRO A C 1
ATOM 1329 O O . PRO A 1 180 ? 13.722 11.027 -11.278 1.00 93.81 180 PRO A O 1
ATOM 1332 N N . PRO A 1 181 ? 14.794 12.465 -9.929 1.00 92.19 181 PRO A N 1
ATOM 1333 C CA . PRO A 1 181 ? 13.878 12.305 -8.794 1.00 92.19 181 PRO A CA 1
ATOM 1334 C C . PRO A 1 181 ? 12.418 12.649 -9.106 1.00 92.19 181 PRO A C 1
ATOM 1336 O O . PRO A 1 181 ? 11.544 12.312 -8.322 1.00 92.19 181 PRO A O 1
ATOM 1339 N N . SER A 1 182 ? 12.132 13.317 -10.223 1.00 95.00 182 SER A N 1
ATOM 1340 C CA . SER A 1 182 ? 10.775 13.645 -10.662 1.00 95.00 182 SER A CA 1
ATOM 1341 C C . SER A 1 182 ? 10.622 13.403 -12.164 1.00 95.00 182 SER A C 1
ATOM 1343 O O . SER A 1 182 ? 11.619 13.324 -12.892 1.00 95.00 182 SER A O 1
ATOM 1345 N N . GLY A 1 183 ? 9.382 13.238 -12.614 1.00 93.38 183 GLY A N 1
ATOM 1346 C CA . GLY A 1 183 ? 9.001 13.007 -14.002 1.00 93.38 183 GLY A CA 1
ATOM 1347 C C . GLY A 1 183 ? 8.102 11.786 -14.155 1.00 93.38 183 GLY A C 1
ATOM 1348 O O . GLY A 1 183 ? 7.916 11.017 -13.215 1.00 93.38 183 GLY A O 1
ATOM 1349 N N . GLY A 1 184 ? 7.577 11.604 -15.365 1.00 91.94 184 GLY A N 1
ATOM 1350 C CA . GLY A 1 184 ? 6.7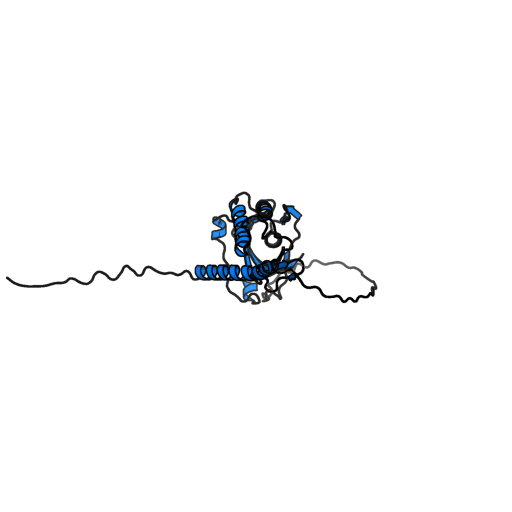05 10.476 -15.674 1.00 91.94 184 GLY A CA 1
ATOM 1351 C C . GLY A 1 184 ? 7.421 9.127 -15.700 1.00 91.94 184 GLY A C 1
ATOM 1352 O O . GLY A 1 184 ? 8.651 9.037 -15.541 1.00 91.94 184 GLY A O 1
ATOM 1353 N N . ASN A 1 185 ? 6.633 8.078 -15.924 1.00 89.06 185 ASN A N 1
ATOM 1354 C CA . ASN A 1 185 ? 7.147 6.732 -16.155 1.00 89.06 185 ASN A CA 1
ATOM 1355 C C . ASN A 1 185 ? 8.037 6.700 -17.408 1.00 89.06 185 ASN A C 1
ATOM 1357 O O . ASN A 1 185 ? 7.658 7.264 -18.435 1.00 89.06 185 ASN A O 1
ATOM 1361 N N . PRO A 1 186 ? 9.222 6.061 -17.351 1.00 88.81 186 PRO A N 1
ATOM 1362 C CA . PRO A 1 186 ? 10.031 5.839 -18.542 1.00 88.81 186 PRO A CA 1
ATOM 1363 C C . PRO A 1 186 ? 9.259 5.045 -19.599 1.00 88.81 186 PRO A C 1
ATOM 1365 O O . PRO A 1 186 ? 8.567 4.076 -19.278 1.00 88.81 186 PRO A O 1
ATOM 1368 N N . ASP A 1 187 ? 9.421 5.421 -20.867 1.00 89.00 187 ASP A N 1
ATOM 1369 C CA . ASP A 1 187 ? 8.733 4.753 -21.967 1.00 89.00 187 ASP A CA 1
ATOM 1370 C C . ASP A 1 187 ? 9.044 3.254 -22.011 1.00 89.00 187 ASP A C 1
ATOM 1372 O O . ASP A 1 187 ? 10.197 2.824 -21.987 1.00 89.00 187 ASP A O 1
ATOM 1376 N N . GLY A 1 188 ? 7.985 2.451 -22.115 1.00 86.75 188 GLY A N 1
ATOM 1377 C CA . GLY A 1 188 ? 8.095 1.000 -22.221 1.00 86.75 188 GLY A CA 1
ATOM 1378 C C . GLY A 1 188 ? 8.437 0.286 -20.914 1.00 86.75 188 GLY A C 1
ATOM 1379 O O . GLY A 1 188 ? 8.604 -0.925 -20.958 1.00 86.75 188 GLY A O 1
ATOM 1380 N N . LEU A 1 189 ? 8.513 0.977 -19.774 1.00 87.94 189 LEU A N 1
ATOM 1381 C CA . LEU A 1 189 ? 8.668 0.357 -18.460 1.00 87.94 189 LEU A CA 1
ATOM 1382 C C . LEU A 1 189 ? 7.330 0.356 -17.714 1.00 87.94 189 LEU A C 1
ATOM 1384 O O . LEU A 1 189 ? 6.678 1.388 -17.583 1.00 87.94 189 LEU A O 1
ATOM 1388 N N . THR A 1 190 ? 6.938 -0.802 -17.196 1.00 88.56 190 THR A N 1
ATOM 1389 C CA . THR A 1 190 ? 5.735 -0.967 -16.370 1.00 88.56 190 THR A CA 1
ATOM 1390 C C . THR A 1 190 ? 6.064 -1.768 -15.120 1.00 88.56 190 THR A C 1
ATOM 1392 O O . THR A 1 190 ? 7.005 -2.563 -15.123 1.00 88.56 190 THR A O 1
ATOM 1395 N N . PHE A 1 191 ? 5.296 -1.553 -14.055 1.00 90.38 191 PHE A N 1
ATOM 1396 C CA . PHE A 1 191 ? 5.392 -2.328 -12.825 1.00 90.38 191 PHE A CA 1
ATOM 1397 C C . PHE A 1 191 ? 4.055 -2.971 -12.512 1.00 90.38 191 PHE A C 1
ATOM 1399 O O . PHE A 1 191 ? 3.011 -2.351 -12.695 1.00 90.38 191 PHE A O 1
ATOM 1406 N N . ALA A 1 192 ? 4.111 -4.189 -11.993 1.00 92.12 192 ALA A N 1
ATOM 1407 C CA . ALA A 1 192 ? 2.972 -4.854 -11.387 1.00 92.12 192 ALA A CA 1
ATOM 1408 C C . ALA A 1 192 ? 3.341 -5.225 -9.953 1.00 92.12 192 ALA A C 1
ATOM 1410 O O . ALA A 1 192 ? 4.404 -5.803 -9.710 1.00 92.12 192 ALA A O 1
ATOM 1411 N N . THR A 1 193 ? 2.474 -4.885 -9.007 1.00 94.62 193 THR A N 1
ATOM 1412 C CA . THR A 1 193 ? 2.568 -5.332 -7.617 1.00 94.62 193 THR A CA 1
ATOM 1413 C C . THR A 1 193 ? 1.465 -6.357 -7.386 1.00 94.62 193 THR A C 1
ATOM 1415 O O . THR A 1 193 ? 0.347 -6.152 -7.841 1.00 94.62 193 THR A O 1
ATOM 1418 N N . SER A 1 194 ? 1.780 -7.456 -6.704 1.00 95.62 194 SER A N 1
ATOM 1419 C CA . SER A 1 194 ? 0.801 -8.467 -6.302 1.00 95.62 194 SER A CA 1
ATOM 1420 C C . SER A 1 194 ? 0.959 -8.758 -4.819 1.00 95.62 194 SER A C 1
ATOM 1422 O O . SER A 1 194 ? 2.023 -9.200 -4.376 1.00 95.62 194 SER A O 1
ATOM 1424 N N . VAL A 1 195 ? -0.083 -8.496 -4.035 1.00 95.88 195 VAL A N 1
ATOM 1425 C CA . VAL A 1 195 ? -0.118 -8.834 -2.615 1.00 95.88 195 VAL A CA 1
ATOM 1426 C C . VAL A 1 195 ? -0.565 -10.282 -2.463 1.00 95.88 195 VAL A C 1
ATOM 1428 O O . VAL A 1 195 ? -1.595 -10.707 -2.970 1.00 95.88 195 VAL A O 1
ATOM 1431 N N . LYS A 1 196 ? 0.221 -11.064 -1.724 1.00 94.62 196 LYS A N 1
ATOM 1432 C CA . LYS A 1 196 ? 0.007 -12.507 -1.540 1.00 94.62 196 LYS A CA 1
ATOM 1433 C C . LYS A 1 196 ? -0.640 -12.836 -0.209 1.00 94.62 196 LYS A C 1
ATOM 1435 O O . LYS A 1 196 ? -1.368 -13.819 -0.089 1.00 94.62 196 LYS A O 1
ATOM 1440 N N . ALA A 1 197 ? -0.360 -12.033 0.811 1.00 93.75 197 ALA A N 1
ATOM 1441 C CA . ALA A 1 197 ? -0.895 -12.235 2.144 1.00 93.75 197 ALA A CA 1
ATOM 1442 C C . ALA A 1 197 ? -1.029 -10.915 2.897 1.00 93.75 197 ALA A C 1
ATOM 1444 O O . ALA A 1 197 ? -0.268 -9.977 2.656 1.00 93.75 197 ALA A O 1
ATOM 1445 N N . ALA A 1 198 ? -1.954 -10.886 3.854 1.00 95.12 198 ALA A N 1
ATOM 1446 C CA . ALA A 1 198 ? -2.168 -9.762 4.751 1.00 95.12 198 ALA A CA 1
ATOM 1447 C C . ALA A 1 198 ? -2.269 -10.210 6.218 1.00 95.12 198 ALA A C 1
ATOM 1449 O O . ALA A 1 198 ? -2.733 -11.314 6.526 1.00 95.12 198 ALA A O 1
ATOM 1450 N N . LEU A 1 199 ? -1.842 -9.336 7.126 1.00 94.31 199 LEU A N 1
ATOM 1451 C CA . LEU A 1 199 ? -1.993 -9.457 8.573 1.00 94.31 199 LEU A CA 1
ATOM 1452 C C . LEU A 1 199 ? -2.573 -8.147 9.106 1.00 94.31 199 LEU A C 1
ATOM 1454 O O . LEU A 1 199 ? -2.005 -7.077 8.912 1.00 94.31 199 LEU A O 1
ATOM 1458 N N . VAL A 1 200 ? -3.698 -8.248 9.809 1.00 95.69 200 VAL A N 1
ATOM 1459 C CA . VAL A 1 200 ? -4.534 -7.103 10.179 1.00 95.69 200 VAL A CA 1
ATOM 1460 C C . VAL A 1 200 ? -4.565 -6.948 11.693 1.00 95.69 200 VAL A C 1
ATOM 1462 O O . VAL A 1 200 ? -4.816 -7.917 12.415 1.00 95.69 200 VAL A O 1
ATOM 1465 N N . ARG A 1 201 ? -4.329 -5.733 12.192 1.00 96.12 201 ARG A N 1
ATOM 1466 C CA . ARG A 1 201 ? -4.344 -5.419 13.628 1.00 96.12 201 ARG A CA 1
ATOM 1467 C C . ARG A 1 201 ? -5.055 -4.096 13.880 1.00 96.12 201 ARG A C 1
ATOM 1469 O O . ARG A 1 201 ? -4.672 -3.080 13.319 1.00 96.12 201 ARG A O 1
ATOM 1476 N N . SER A 1 202 ? -6.039 -4.083 14.777 1.00 96.75 202 SER A N 1
ATOM 1477 C CA . SER A 1 202 ? -6.597 -2.815 15.262 1.00 96.75 202 SER A CA 1
ATOM 1478 C C . SER A 1 202 ? -5.571 -2.074 16.126 1.00 96.75 202 SER A C 1
ATOM 1480 O O . SER A 1 202 ? -4.935 -2.679 16.994 1.00 96.75 202 SER A O 1
ATOM 1482 N N . LEU A 1 203 ? -5.423 -0.767 15.911 1.00 96.94 203 LEU A N 1
ATOM 1483 C CA . LEU A 1 203 ? -4.578 0.137 16.704 1.00 96.94 203 LEU A CA 1
ATOM 1484 C C . LEU A 1 203 ? -5.376 0.939 17.747 1.00 96.94 203 LEU A C 1
ATOM 1486 O O . LEU A 1 203 ? -4.800 1.673 18.569 1.00 96.94 203 LEU A O 1
ATOM 1490 N N . ASP A 1 204 ? -6.698 0.799 17.738 1.00 95.06 204 ASP A N 1
ATOM 1491 C CA . ASP A 1 204 ? -7.605 1.369 18.722 1.00 95.06 204 ASP A CA 1
ATOM 1492 C C . ASP A 1 204 ? -8.707 0.380 19.144 1.00 95.06 204 ASP A C 1
ATOM 1494 O O . ASP A 1 204 ? -8.702 -0.800 18.782 1.00 95.06 204 ASP A O 1
ATOM 1498 N N . LYS A 1 205 ? -9.609 0.853 20.011 1.00 93.88 205 LYS A N 1
ATOM 1499 C CA . LYS A 1 205 ? -10.702 0.042 20.559 1.00 93.88 205 LYS A CA 1
ATOM 1500 C C . LYS A 1 205 ? -11.947 0.027 19.675 1.00 93.88 205 LYS A C 1
ATOM 1502 O O . LYS A 1 205 ? -12.757 -0.876 19.852 1.00 93.88 205 LYS A O 1
ATOM 1507 N N . SER A 1 206 ? -12.134 1.025 18.810 1.00 94.38 206 SER A N 1
ATOM 1508 C CA . SER A 1 206 ? -13.308 1.081 17.935 1.00 94.38 206 SER A CA 1
ATOM 1509 C C . SER A 1 206 ? -13.132 0.214 16.693 1.00 94.38 206 SER A C 1
ATOM 1511 O O . SER A 1 206 ? -14.125 -0.249 16.143 1.00 94.38 206 SER A O 1
ATOM 1513 N N . GLY A 1 207 ? -11.888 -0.075 16.301 1.00 95.19 207 GLY A N 1
ATOM 1514 C CA . GLY A 1 207 ? -11.585 -0.735 15.038 1.00 95.19 207 GLY A CA 1
ATOM 1515 C C . GLY A 1 207 ? -11.519 0.242 13.869 1.00 95.19 207 GLY A C 1
ATOM 1516 O O . GLY A 1 207 ? -11.389 -0.215 12.741 1.00 95.19 207 GLY A O 1
ATOM 1517 N N . ASP A 1 208 ? -11.585 1.553 14.124 1.00 97.81 208 ASP A N 1
ATOM 1518 C CA . ASP A 1 208 ? -11.557 2.589 13.085 1.00 97.81 208 ASP A CA 1
ATOM 1519 C C . ASP A 1 208 ? -10.134 2.939 12.652 1.00 97.81 208 ASP A C 1
ATOM 1521 O O . ASP A 1 208 ? -9.953 3.667 11.678 1.00 97.81 208 ASP A O 1
ATOM 1525 N N . VAL A 1 209 ? -9.117 2.428 13.349 1.00 98.38 209 VAL A N 1
ATOM 1526 C CA . VAL A 1 209 ? -7.718 2.544 12.936 1.00 98.38 209 VAL A CA 1
ATOM 1527 C C . VAL A 1 209 ? -7.068 1.173 12.928 1.00 98.38 209 VAL A C 1
ATOM 1529 O O . VAL A 1 209 ? -6.973 0.507 13.960 1.00 98.38 209 VAL A O 1
ATOM 1532 N N . ILE A 1 210 ? -6.588 0.759 11.761 1.00 98.44 210 ILE A N 1
ATOM 1533 C CA . ILE A 1 210 ? -6.093 -0.588 11.498 1.00 98.44 210 ILE A CA 1
ATOM 1534 C C . ILE A 1 210 ? -4.713 -0.512 10.846 1.00 98.44 210 ILE A C 1
ATOM 1536 O O . ILE A 1 210 ? -4.496 0.233 9.901 1.00 98.44 210 ILE A O 1
ATOM 1540 N N . ASP A 1 211 ? -3.785 -1.319 11.339 1.00 98.31 211 ASP A N 1
ATOM 1541 C CA . ASP A 1 211 ? -2.503 -1.609 10.707 1.00 98.31 211 ASP A CA 1
ATOM 1542 C C . ASP A 1 211 ? -2.641 -2.871 9.851 1.00 98.31 211 ASP A C 1
ATOM 1544 O O . ASP A 1 211 ? -3.050 -3.925 10.354 1.00 98.31 211 ASP A O 1
ATOM 1548 N N . VAL A 1 212 ? -2.324 -2.758 8.563 1.00 98.00 212 VAL A N 1
ATOM 1549 C CA . VAL A 1 212 ? -2.350 -3.870 7.612 1.00 98.00 212 VAL A CA 1
ATOM 1550 C C . VAL A 1 212 ? -0.940 -4.116 7.105 1.00 98.00 212 VAL A C 1
ATOM 1552 O O . VAL A 1 212 ? -0.418 -3.363 6.286 1.00 98.00 212 VAL A O 1
ATOM 1555 N N . TRP A 1 213 ? -0.336 -5.199 7.582 1.00 97.44 213 TRP A N 1
ATOM 1556 C CA . TRP A 1 213 ? 0.907 -5.740 7.045 1.00 97.44 213 TRP A CA 1
ATOM 1557 C C . TRP A 1 213 ? 0.615 -6.567 5.803 1.00 97.44 213 TRP A C 1
ATOM 1559 O O . TRP A 1 213 ? -0.360 -7.314 5.776 1.00 97.44 213 TRP A O 1
ATOM 1569 N N . MET A 1 214 ? 1.473 -6.461 4.795 1.00 96.19 214 MET A N 1
ATOM 1570 C CA . MET A 1 214 ? 1.310 -7.115 3.500 1.00 96.19 214 MET A CA 1
ATOM 1571 C C . MET A 1 214 ? 2.614 -7.778 3.073 1.00 96.19 214 MET A C 1
ATOM 1573 O O . MET A 1 214 ? 3.683 -7.181 3.212 1.00 96.19 214 MET A O 1
ATOM 1577 N N . VAL A 1 215 ? 2.503 -8.997 2.543 1.00 93.81 215 VAL A N 1
ATOM 1578 C CA . VAL A 1 215 ? 3.565 -9.658 1.774 1.00 93.81 215 VAL A CA 1
ATOM 1579 C C . VAL A 1 215 ? 3.246 -9.466 0.303 1.00 93.81 215 VAL A C 1
ATOM 1581 O O . VAL A 1 215 ? 2.155 -9.847 -0.121 1.00 93.81 215 VAL A O 1
ATOM 1584 N N . TYR A 1 216 ? 4.173 -8.922 -0.474 1.00 93.75 216 TYR A N 1
ATOM 1585 C CA . TYR A 1 216 ? 3.956 -8.661 -1.891 1.00 93.75 216 TYR A CA 1
ATOM 1586 C C . TYR A 1 216 ? 5.148 -9.071 -2.751 1.00 93.75 216 TYR A C 1
ATOM 1588 O O . TYR A 1 216 ? 6.297 -9.081 -2.302 1.00 93.75 216 TYR A O 1
ATOM 1596 N N . ASP A 1 217 ? 4.840 -9.366 -4.007 1.00 94.38 217 ASP A N 1
ATOM 1597 C CA . ASP A 1 217 ? 5.807 -9.464 -5.088 1.00 94.38 217 ASP A CA 1
ATOM 1598 C C . ASP A 1 217 ? 5.665 -8.239 -5.990 1.00 94.38 217 ASP A C 1
ATOM 1600 O O . ASP A 1 217 ? 4.591 -7.638 -6.103 1.00 94.38 217 ASP A O 1
ATOM 1604 N N . ARG A 1 218 ? 6.762 -7.845 -6.628 1.00 92.81 218 ARG A N 1
ATOM 1605 C CA . ARG A 1 218 ? 6.776 -6.750 -7.588 1.00 92.81 218 ARG A CA 1
ATOM 1606 C C . ARG A 1 218 ? 7.651 -7.089 -8.774 1.00 92.81 218 ARG A C 1
ATOM 1608 O O . ARG A 1 218 ? 8.827 -7.411 -8.616 1.00 92.81 218 ARG A O 1
ATOM 1615 N N . TYR A 1 219 ? 7.051 -6.937 -9.943 1.00 91.06 219 TYR A N 1
ATOM 1616 C CA . TYR A 1 219 ? 7.625 -7.262 -11.236 1.00 91.06 219 TYR A CA 1
ATOM 1617 C C . TYR A 1 219 ? 7.799 -5.982 -12.035 1.00 91.06 219 TYR A C 1
ATOM 1619 O O . TYR A 1 219 ? 6.926 -5.109 -12.012 1.00 91.06 219 TYR A O 1
ATOM 1627 N N . ALA A 1 220 ? 8.903 -5.888 -12.759 1.00 89.50 220 ALA A N 1
ATOM 1628 C CA . ALA A 1 220 ? 9.097 -4.880 -13.786 1.00 89.50 220 ALA A CA 1
ATOM 1629 C C . ALA A 1 220 ? 8.943 -5.548 -15.154 1.00 89.50 220 ALA A C 1
ATOM 1631 O O . ALA A 1 220 ? 9.450 -6.638 -15.379 1.00 89.50 220 ALA A O 1
ATOM 1632 N N . THR A 1 221 ? 8.252 -4.908 -16.090 1.00 87.69 221 THR A N 1
ATOM 1633 C CA . THR A 1 221 ? 8.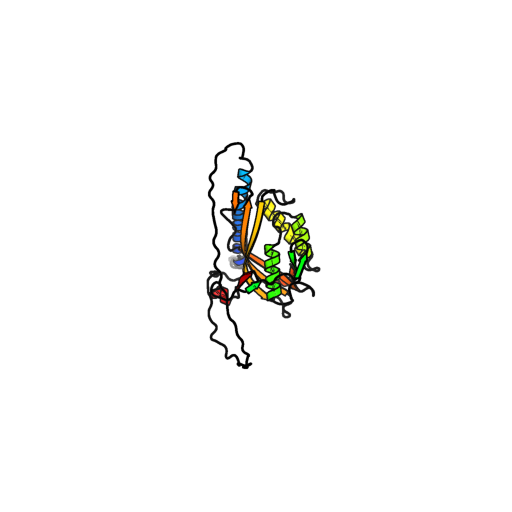183 -5.368 -17.481 1.00 87.69 221 THR A CA 1
ATOM 1634 C C . THR A 1 221 ? 8.696 -4.273 -18.393 1.00 87.69 221 THR A C 1
ATOM 1636 O O . THR A 1 221 ? 8.262 -3.122 -18.300 1.00 87.69 221 THR A O 1
ATOM 1639 N N . ILE A 1 222 ? 9.620 -4.644 -19.276 1.00 87.62 222 ILE A N 1
ATOM 1640 C CA . ILE A 1 222 ? 10.204 -3.751 -20.271 1.00 87.62 222 ILE A CA 1
ATOM 1641 C C . ILE A 1 222 ? 9.688 -4.176 -21.642 1.00 87.62 222 ILE A C 1
ATOM 1643 O O . ILE A 1 222 ? 9.779 -5.349 -22.020 1.00 87.62 222 ILE A O 1
ATOM 1647 N N . ARG A 1 223 ? 9.173 -3.210 -22.404 1.00 88.62 223 ARG A N 1
ATOM 1648 C CA . ARG A 1 223 ? 8.756 -3.394 -23.795 1.00 88.62 223 ARG A CA 1
ATOM 1649 C C . ARG A 1 223 ? 9.877 -4.092 -24.570 1.00 88.62 223 ARG A C 1
ATOM 1651 O O . ARG A 1 223 ? 11.048 -3.754 -24.417 1.00 88.62 223 ARG A O 1
ATOM 1658 N N . ASP A 1 224 ? 9.502 -5.101 -25.345 1.00 88.19 224 ASP A N 1
ATOM 1659 C CA . ASP A 1 224 ? 10.392 -5.917 -26.183 1.00 88.19 224 ASP A CA 1
ATOM 1660 C C . ASP A 1 224 ? 11.390 -6.829 -25.438 1.00 88.19 224 ASP A C 1
ATOM 1662 O O . ASP A 1 224 ? 12.072 -7.621 -26.082 1.00 88.19 224 ASP A O 1
ATOM 1666 N N . LYS A 1 225 ? 11.461 -6.784 -24.098 1.00 83.25 225 LYS A N 1
ATOM 1667 C CA . LYS A 1 225 ? 12.320 -7.681 -23.293 1.00 83.25 225 LYS A CA 1
ATOM 1668 C C . LYS A 1 225 ? 11.551 -8.603 -22.350 1.00 83.25 225 LYS A C 1
ATOM 1670 O O . LYS A 1 225 ? 12.108 -9.596 -21.899 1.00 83.25 225 LYS A O 1
ATOM 1675 N N . GLY A 1 226 ? 10.284 -8.296 -22.076 1.00 85.81 226 GLY A N 1
ATOM 1676 C CA . GLY A 1 226 ? 9.444 -9.085 -21.180 1.00 85.81 226 GLY A CA 1
ATOM 1677 C C . GLY A 1 226 ? 9.628 -8.718 -19.706 1.00 85.81 226 GLY A C 1
ATOM 1678 O O . GLY A 1 226 ? 10.041 -7.602 -19.377 1.00 85.81 226 GLY A O 1
ATOM 1679 N N . ALA A 1 227 ? 9.238 -9.645 -18.830 1.00 84.62 227 ALA A N 1
ATOM 1680 C CA . ALA A 1 227 ? 9.316 -9.484 -17.381 1.00 84.62 227 ALA A CA 1
ATOM 1681 C C . ALA A 1 227 ? 10.769 -9.539 -16.883 1.00 84.62 227 ALA A C 1
ATOM 1683 O O . ALA A 1 227 ? 11.627 -10.174 -17.495 1.00 84.62 227 ALA A O 1
ATOM 1684 N N . ASP A 1 228 ? 11.039 -8.887 -15.758 1.00 82.94 228 ASP A N 1
ATOM 1685 C CA . ASP A 1 228 ? 12.341 -8.904 -15.117 1.00 82.94 228 ASP A CA 1
ATOM 1686 C C . ASP A 1 228 ? 12.705 -10.294 -14.579 1.00 82.94 228 ASP A C 1
ATOM 1688 O O . ASP A 1 228 ? 11.888 -11.025 -14.022 1.00 82.94 228 ASP A O 1
ATOM 1692 N N . GLU A 1 229 ? 13.977 -10.665 -14.729 1.00 82.56 229 GLU A N 1
ATOM 1693 C CA . GLU A 1 229 ? 14.479 -11.976 -14.293 1.00 82.56 229 GLU A CA 1
ATOM 1694 C C . GLU A 1 229 ? 14.636 -12.074 -12.768 1.00 82.56 229 GLU A C 1
ATOM 1696 O O . GLU A 1 229 ? 14.721 -13.168 -12.210 1.00 82.56 229 GLU A O 1
ATOM 1701 N N . ASN A 1 230 ? 14.679 -10.929 -12.082 1.00 83.81 230 ASN A N 1
ATOM 1702 C CA . ASN A 1 230 ? 14.908 -10.841 -10.644 1.00 83.81 230 ASN A CA 1
ATOM 1703 C C . ASN A 1 230 ? 13.898 -9.897 -9.965 1.00 83.81 230 ASN A C 1
ATOM 1705 O O . ASN A 1 230 ? 14.304 -8.851 -9.443 1.00 83.81 230 ASN A O 1
ATOM 1709 N N . PRO A 1 231 ? 12.599 -10.256 -9.966 1.00 87.56 231 PRO A N 1
ATOM 1710 C CA . PRO A 1 231 ? 11.565 -9.459 -9.322 1.00 87.56 231 PRO A CA 1
ATOM 1711 C C . PRO A 1 231 ? 11.780 -9.391 -7.813 1.00 87.56 231 PRO A C 1
ATOM 1713 O O . PRO A 1 231 ? 12.375 -10.285 -7.200 1.00 87.56 231 PRO A O 1
ATOM 1716 N N . LEU A 1 232 ? 11.241 -8.344 -7.191 1.00 87.38 232 LEU A N 1
ATOM 1717 C CA . LEU A 1 232 ? 11.148 -8.305 -5.737 1.00 87.38 232 LEU A CA 1
ATOM 1718 C C . LEU A 1 232 ? 10.124 -9.350 -5.304 1.00 87.38 232 LEU A C 1
ATOM 1720 O O . LEU A 1 232 ? 8.985 -9.329 -5.767 1.00 87.38 232 LEU A O 1
ATOM 1724 N N . ARG A 1 233 ? 10.535 -10.270 -4.433 1.00 90.56 233 ARG A N 1
ATOM 1725 C CA . ARG A 1 233 ? 9.675 -11.344 -3.941 1.00 90.56 233 ARG A CA 1
ATOM 1726 C C . ARG A 1 233 ? 9.626 -11.361 -2.430 1.00 90.56 233 ARG A C 1
ATOM 1728 O O . ARG A 1 233 ? 10.644 -11.123 -1.780 1.00 90.56 233 ARG A O 1
ATOM 1735 N N . ASP A 1 234 ? 8.451 -11.699 -1.913 1.00 89.31 234 ASP A N 1
ATOM 1736 C CA . ASP A 1 234 ? 8.179 -11.876 -0.487 1.00 89.31 234 ASP A CA 1
ATOM 1737 C C . ASP A 1 234 ? 8.530 -10.633 0.344 1.00 89.31 234 ASP A C 1
ATOM 1739 O O . ASP A 1 234 ? 8.936 -10.722 1.504 1.00 89.31 234 ASP A O 1
ATOM 1743 N N . GLU A 1 235 ? 8.375 -9.450 -0.252 1.00 90.12 235 GLU A N 1
ATOM 1744 C CA . GLU A 1 235 ? 8.653 -8.201 0.436 1.00 90.12 235 GLU A CA 1
ATOM 1745 C C . GLU A 1 235 ? 7.541 -7.880 1.426 1.00 90.12 235 GLU A C 1
ATOM 1747 O O . GLU A 1 235 ? 6.356 -8.052 1.147 1.00 90.12 235 GLU A O 1
ATOM 1752 N N . VAL A 1 236 ? 7.933 -7.372 2.594 1.00 91.31 236 VAL A N 1
ATOM 1753 C CA . VAL A 1 236 ? 7.005 -7.014 3.668 1.00 91.31 236 VAL A CA 1
ATOM 1754 C C . VAL A 1 236 ? 6.910 -5.500 3.808 1.00 91.31 236 VAL A C 1
ATOM 1756 O O . VAL A 1 236 ? 7.931 -4.809 3.905 1.00 91.31 236 VAL A O 1
ATOM 1759 N N . THR A 1 237 ? 5.682 -4.994 3.851 1.00 95.00 237 THR A N 1
ATOM 1760 C CA . THR A 1 237 ? 5.348 -3.584 4.099 1.00 95.00 237 THR A CA 1
ATOM 1761 C C . THR A 1 237 ? 4.091 -3.482 4.962 1.00 95.00 237 THR A C 1
ATOM 1763 O O . THR A 1 237 ? 3.448 -4.498 5.234 1.00 95.00 237 THR A O 1
ATOM 1766 N N . ASN A 1 238 ? 3.715 -2.273 5.374 1.00 97.25 238 ASN A N 1
ATOM 1767 C CA . ASN A 1 238 ? 2.432 -2.025 6.016 1.00 97.25 238 ASN A CA 1
ATOM 1768 C C . ASN A 1 238 ? 1.817 -0.682 5.610 1.00 97.25 238 ASN A C 1
ATOM 1770 O O . ASN A 1 238 ? 2.523 0.254 5.238 1.00 97.25 238 ASN A O 1
ATOM 1774 N N . LEU A 1 239 ? 0.493 -0.592 5.735 1.00 98.38 239 LEU A N 1
ATOM 1775 C CA . LEU A 1 239 ? -0.257 0.660 5.708 1.00 98.38 239 LEU A CA 1
ATOM 1776 C C . LEU A 1 239 ? -1.082 0.775 6.990 1.00 98.38 239 LEU A C 1
ATOM 1778 O O . LEU A 1 239 ? -1.734 -0.184 7.403 1.00 98.38 239 LEU A O 1
ATOM 1782 N N . ILE A 1 240 ? -1.087 1.964 7.595 1.00 98.50 240 ILE A N 1
ATOM 1783 C CA . ILE A 1 240 ? -2.029 2.293 8.666 1.00 98.50 240 ILE A CA 1
ATOM 1784 C C . ILE A 1 240 ? -3.216 2.995 8.028 1.00 98.50 240 ILE A C 1
ATOM 1786 O O . ILE A 1 240 ? -3.066 4.058 7.427 1.00 98.50 240 ILE A O 1
ATOM 1790 N N . LEU A 1 241 ? -4.391 2.401 8.175 1.00 98.69 241 LEU A N 1
ATOM 1791 C CA . LEU A 1 241 ? -5.646 2.907 7.657 1.00 98.69 241 LEU A CA 1
ATOM 1792 C C . LEU A 1 241 ? -6.514 3.447 8.786 1.00 98.69 241 LEU A C 1
ATOM 1794 O O . LEU A 1 241 ? -6.572 2.872 9.870 1.00 98.69 241 LEU A O 1
ATOM 1798 N N . LYS A 1 242 ? -7.218 4.536 8.504 1.00 98.38 242 LYS A N 1
ATOM 1799 C CA . LYS A 1 242 ? -8.181 5.194 9.377 1.00 98.38 242 LYS A CA 1
ATOM 1800 C C . LYS A 1 242 ? -9.499 5.349 8.635 1.00 98.38 242 LYS A C 1
ATOM 1802 O O . LYS A 1 242 ? -9.512 5.833 7.505 1.00 98.38 242 LYS A O 1
ATOM 1807 N N . TRP A 1 243 ? -10.594 4.938 9.257 1.00 98.38 243 TRP A N 1
ATOM 1808 C CA . TRP A 1 243 ? -11.930 5.159 8.725 1.00 98.38 243 TRP A CA 1
ATOM 1809 C C . TRP A 1 243 ? -12.297 6.642 8.837 1.00 98.38 243 TRP A C 1
ATOM 1811 O O . TRP A 1 243 ? -12.241 7.215 9.926 1.00 98.38 243 TRP A O 1
ATOM 1821 N N . ASP A 1 244 ? -12.680 7.274 7.724 1.00 95.94 244 ASP A N 1
ATOM 1822 C CA . ASP A 1 244 ? -13.021 8.708 7.695 1.00 95.94 244 ASP A CA 1
ATOM 1823 C C . ASP A 1 244 ? -14.534 8.997 7.680 1.00 95.94 244 ASP A C 1
ATOM 1825 O O . ASP A 1 244 ? -14.957 10.147 7.546 1.00 95.94 244 ASP A O 1
ATOM 1829 N N . GLY A 1 245 ? -15.355 7.953 7.822 1.00 96.00 245 GLY A N 1
ATOM 1830 C CA . GLY A 1 245 ? -16.810 8.011 7.675 1.00 96.00 245 GLY A CA 1
ATOM 1831 C C . GLY A 1 245 ? -17.305 7.541 6.306 1.00 96.00 245 GLY A C 1
ATOM 1832 O O . GLY A 1 245 ? -18.463 7.137 6.197 1.00 96.00 245 GLY A O 1
ATOM 1833 N N . THR A 1 246 ? -16.446 7.550 5.285 1.00 96.00 246 THR A N 1
ATOM 1834 C CA . THR A 1 246 ? -16.800 7.180 3.906 1.00 96.00 246 THR A CA 1
ATOM 1835 C C . THR A 1 246 ? -15.929 6.074 3.329 1.00 96.00 246 THR A C 1
ATOM 1837 O O . THR A 1 246 ? -16.434 5.244 2.574 1.00 96.00 246 THR A O 1
ATOM 1840 N N . ASP A 1 247 ? -14.646 6.054 3.679 1.00 98.06 247 ASP A N 1
ATOM 1841 C CA . ASP A 1 247 ? -13.662 5.128 3.136 1.00 98.06 247 ASP A CA 1
ATOM 1842 C C . ASP A 1 247 ? -12.501 4.919 4.123 1.00 98.06 247 ASP A C 1
ATOM 1844 O O . ASP A 1 247 ? -12.335 5.660 5.099 1.00 98.06 247 ASP A O 1
ATOM 1848 N N . TRP A 1 248 ? -11.671 3.911 3.861 1.00 98.62 248 TRP A N 1
ATOM 1849 C CA . TRP A 1 248 ? -10.415 3.723 4.584 1.00 98.62 248 TRP A CA 1
ATOM 1850 C C . TRP A 1 248 ? -9.333 4.623 3.997 1.00 98.62 248 TRP A C 1
ATOM 1852 O O . TRP A 1 248 ? -9.068 4.569 2.799 1.00 98.62 248 TRP A O 1
ATOM 1862 N N . LYS A 1 249 ? -8.676 5.429 4.831 1.00 98.62 249 LYS A N 1
ATOM 1863 C CA . LYS A 1 249 ? -7.639 6.375 4.408 1.00 98.62 249 LYS A CA 1
ATOM 1864 C C . LYS A 1 249 ? -6.301 6.104 5.082 1.00 98.62 249 LYS A C 1
ATOM 1866 O O . LYS A 1 249 ? -6.256 5.829 6.275 1.00 98.62 249 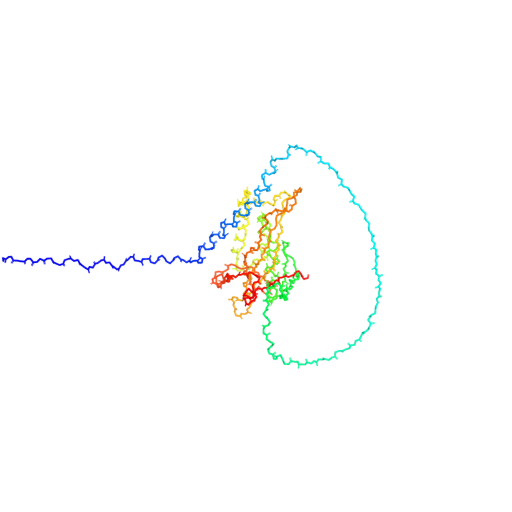LYS A O 1
ATOM 1871 N N . VAL A 1 250 ? -5.204 6.204 4.341 1.00 98.62 250 VAL A N 1
ATOM 1872 C CA . VAL A 1 250 ? -3.849 6.034 4.866 1.00 98.62 250 VAL A CA 1
ATOM 1873 C C . VAL A 1 250 ? -3.491 7.198 5.785 1.00 98.62 250 VAL A C 1
ATOM 1875 O O . VAL A 1 250 ? -3.706 8.358 5.443 1.00 98.62 250 VAL A O 1
ATOM 1878 N N . THR A 1 251 ? -2.915 6.902 6.944 1.00 98.06 251 THR A N 1
ATOM 1879 C CA . THR A 1 251 ? -2.417 7.908 7.886 1.00 98.06 251 THR A CA 1
ATOM 1880 C C . THR A 1 251 ? -1.013 7.558 8.354 1.00 98.06 251 THR A C 1
ATOM 1882 O O . THR A 1 251 ? -0.662 6.393 8.532 1.00 98.06 251 THR A O 1
ATOM 1885 N N . THR A 1 252 ? -0.203 8.582 8.600 1.00 96.75 252 THR A N 1
ATOM 1886 C CA . THR A 1 252 ? 1.119 8.455 9.225 1.00 96.75 252 THR A CA 1
ATOM 1887 C C . THR A 1 252 ? 1.214 9.249 10.527 1.00 96.75 252 THR A C 1
ATOM 1889 O O . THR A 1 252 ? 2.305 9.564 11.007 1.00 96.75 252 THR A O 1
ATOM 1892 N N . GLU A 1 253 ? 0.065 9.547 11.146 1.00 96.69 253 GLU A N 1
ATOM 1893 C CA . GLU A 1 253 ? 0.003 10.232 12.437 1.00 96.69 253 GLU A CA 1
ATOM 1894 C C . GLU A 1 253 ? 0.812 9.492 13.518 1.00 96.69 253 GLU A C 1
ATOM 1896 O O . GLU A 1 253 ? 0.673 8.282 13.732 1.00 96.69 253 GLU A O 1
ATOM 1901 N N . ALA A 1 254 ? 1.619 10.255 14.261 1.00 96.31 254 ALA A N 1
ATOM 1902 C CA . ALA A 1 254 ? 2.560 9.737 15.255 1.00 96.31 254 ALA A CA 1
ATOM 1903 C C . ALA A 1 254 ? 1.904 8.839 16.323 1.00 96.31 254 ALA A C 1
ATOM 1905 O O . ALA A 1 254 ? 2.488 7.855 16.771 1.00 96.31 254 ALA A O 1
ATOM 1906 N N . GLN A 1 255 ? 0.670 9.158 16.723 1.00 96.25 255 GLN A N 1
ATOM 1907 C CA . GLN A 1 255 ? -0.062 8.406 17.745 1.00 96.25 255 GLN A CA 1
ATOM 1908 C C . GLN A 1 255 ? -0.431 6.975 17.325 1.00 96.25 255 GLN A C 1
ATOM 1910 O O . GLN A 1 255 ? -0.645 6.123 18.192 1.00 96.25 255 GLN A O 1
ATOM 1915 N N . TYR A 1 256 ? -0.514 6.706 16.020 1.00 96.25 256 TYR A N 1
ATOM 1916 C CA . TYR A 1 256 ? -0.808 5.377 15.486 1.00 96.25 256 TYR A CA 1
ATOM 1917 C C . TYR A 1 256 ? 0.470 4.656 15.079 1.00 96.25 256 TYR A C 1
ATOM 1919 O O . TYR A 1 256 ? 0.648 3.496 15.446 1.00 96.25 256 TYR A O 1
ATOM 1927 N N . THR A 1 257 ? 1.408 5.351 14.430 1.00 95.12 257 THR A N 1
ATOM 1928 C CA . THR A 1 257 ? 2.711 4.770 14.071 1.00 95.12 257 THR A CA 1
ATOM 1929 C C . THR A 1 257 ? 3.477 4.283 15.304 1.00 95.12 257 THR A C 1
ATOM 1931 O O . THR A 1 257 ? 4.060 3.204 15.269 1.00 95.12 257 THR A O 1
ATOM 1934 N N . ALA A 1 258 ? 3.378 4.979 16.443 1.00 95.62 258 ALA A N 1
ATOM 1935 C CA . ALA A 1 258 ? 3.970 4.541 17.712 1.00 95.62 258 ALA A CA 1
ATOM 1936 C C . ALA A 1 258 ? 3.372 3.237 18.287 1.00 95.62 258 ALA A C 1
ATOM 1938 O O . ALA A 1 258 ? 3.949 2.649 19.203 1.00 95.62 258 ALA A O 1
ATOM 1939 N N . LYS A 1 259 ? 2.212 2.786 17.791 1.00 96.06 259 LYS A N 1
ATOM 1940 C CA . LYS A 1 259 ? 1.542 1.549 18.225 1.00 96.06 259 LYS A CA 1
ATOM 1941 C C . LYS A 1 259 ? 1.788 0.368 17.290 1.00 96.06 259 LYS A C 1
ATOM 1943 O O . LYS A 1 259 ? 1.448 -0.757 17.664 1.00 96.06 259 LYS A O 1
ATOM 1948 N N . VAL A 1 260 ? 2.343 0.615 16.102 1.00 93.81 260 VAL A N 1
ATOM 1949 C CA . VAL A 1 260 ? 2.644 -0.425 15.117 1.00 93.81 260 VAL A CA 1
ATOM 1950 C C . VAL A 1 260 ? 3.590 -1.446 15.732 1.00 93.81 260 VAL A C 1
ATOM 1952 O O . VAL A 1 260 ? 4.588 -1.113 16.373 1.00 93.81 260 VAL A O 1
ATOM 1955 N N . LYS A 1 261 ? 3.263 -2.720 15.533 1.00 91.44 261 LYS A N 1
ATOM 1956 C CA . LYS A 1 261 ? 4.107 -3.844 15.930 1.00 91.44 261 LYS A CA 1
ATOM 1957 C C . LYS A 1 261 ? 4.374 -4.663 14.687 1.00 91.44 261 LYS A C 1
ATOM 1959 O O . LYS A 1 261 ? 3.428 -5.206 14.121 1.00 91.44 261 LYS A O 1
ATOM 1964 N N . GLY A 1 262 ? 5.647 -4.759 14.309 1.00 86.62 262 GLY A N 1
ATOM 1965 C CA . GLY A 1 262 ? 6.075 -5.601 13.198 1.00 86.62 262 GLY A CA 1
ATOM 1966 C C . GLY A 1 262 ? 5.649 -7.061 13.369 1.00 86.62 262 GLY A C 1
ATOM 1967 O O . GLY A 1 262 ? 5.400 -7.506 14.502 1.00 86.62 262 GLY A O 1
ATOM 1968 N N . PRO A 1 263 ? 5.539 -7.814 12.264 1.00 85.00 263 PRO A N 1
ATOM 1969 C CA . PRO A 1 263 ? 5.390 -9.256 12.335 1.00 85.00 263 PRO A CA 1
ATOM 1970 C C . PRO A 1 263 ? 6.629 -9.858 13.001 1.00 85.00 263 PRO A C 1
ATOM 1972 O O . PRO A 1 263 ? 7.741 -9.332 12.882 1.00 85.00 263 PRO A O 1
ATOM 1975 N N . ARG A 1 264 ? 6.454 -10.959 13.733 1.00 83.69 264 ARG A N 1
ATOM 1976 C CA . ARG A 1 264 ? 7.609 -11.707 14.252 1.00 83.69 264 ARG A CA 1
ATOM 1977 C C . ARG A 1 264 ? 8.356 -12.385 13.097 1.00 83.69 264 ARG A C 1
ATOM 1979 O O . ARG A 1 264 ? 7.809 -12.604 12.023 1.00 83.69 264 ARG A O 1
ATOM 1986 N N . ALA A 1 265 ? 9.615 -12.743 13.328 1.00 74.81 265 ALA A N 1
ATOM 1987 C CA . ALA A 1 265 ? 10.353 -13.575 12.387 1.00 74.81 265 ALA A CA 1
ATOM 1988 C C . ALA A 1 265 ? 9.868 -15.030 12.502 1.00 74.81 265 ALA A C 1
ATOM 1990 O O . ALA A 1 265 ? 10.028 -15.666 13.546 1.00 74.81 265 ALA A O 1
ATOM 1991 N N . TYR A 1 266 ? 9.274 -15.551 11.436 1.00 73.56 266 TYR A N 1
ATOM 1992 C CA . TYR A 1 266 ? 8.914 -16.958 11.268 1.00 73.56 266 TYR A CA 1
ATOM 1993 C C . TYR A 1 266 ? 9.032 -17.336 9.799 1.00 73.56 266 TYR A C 1
ATOM 1995 O O . TYR A 1 266 ? 8.990 -16.476 8.924 1.00 73.56 266 TYR A O 1
ATOM 2003 N N . ASP A 1 267 ? 9.139 -18.635 9.534 1.00 68.25 267 ASP A N 1
ATOM 2004 C CA . ASP A 1 267 ? 8.903 -19.165 8.196 1.00 68.25 267 ASP A CA 1
ATOM 2005 C C . ASP A 1 267 ? 7.465 -18.780 7.760 1.00 68.25 267 ASP A C 1
ATOM 2007 O O . ASP A 1 267 ? 6.514 -19.115 8.486 1.00 68.25 267 ASP A O 1
ATOM 2011 N N . PRO A 1 268 ? 7.280 -18.060 6.633 1.00 65.31 268 PRO A N 1
ATOM 2012 C CA . PRO A 1 268 ? 5.970 -17.632 6.138 1.00 65.31 268 PRO A CA 1
ATOM 2013 C C . PRO A 1 268 ? 4.997 -18.786 5.882 1.00 65.31 268 PRO A C 1
ATOM 2015 O O . PRO A 1 268 ? 3.790 -18.590 5.977 1.00 65.31 268 PRO A O 1
ATOM 2018 N N . ALA A 1 269 ? 5.497 -19.994 5.606 1.00 69.19 269 ALA A N 1
ATOM 2019 C CA . ALA A 1 269 ? 4.678 -21.189 5.426 1.00 69.19 269 ALA A CA 1
ATOM 2020 C C . ALA A 1 269 ? 4.348 -21.895 6.755 1.00 69.19 269 ALA A C 1
ATOM 2022 O O . ALA A 1 269 ? 3.605 -22.875 6.778 1.00 69.19 269 ALA A O 1
ATOM 2023 N N . SER A 1 270 ? 4.873 -21.426 7.889 1.00 76.50 270 SER A N 1
ATOM 2024 C CA . SER A 1 270 ? 4.687 -22.110 9.168 1.00 76.50 270 SER A CA 1
ATOM 2025 C C . SER A 1 270 ? 3.312 -21.877 9.794 1.00 76.50 270 SER A C 1
ATOM 2027 O O . SER A 1 270 ? 2.691 -20.821 9.672 1.00 76.50 270 SER A O 1
ATOM 2029 N N . LYS A 1 271 ? 2.889 -22.833 10.626 1.00 83.06 271 LYS A N 1
ATOM 2030 C CA . LYS A 1 271 ? 1.735 -22.685 11.529 1.00 83.06 2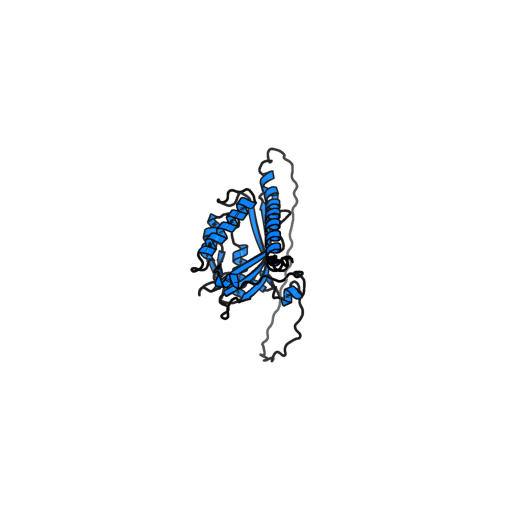71 LYS A CA 1
ATOM 2031 C C . LYS A 1 271 ? 1.811 -21.463 12.457 1.00 83.06 271 LYS A C 1
ATOM 2033 O O . LYS A 1 271 ? 0.786 -21.005 12.953 1.00 83.06 271 LYS A O 1
ATOM 2038 N N . TYR A 1 272 ? 3.012 -20.939 12.719 1.00 84.19 272 TYR A N 1
ATOM 2039 C CA . TYR A 1 272 ? 3.196 -19.751 13.553 1.00 84.19 272 TYR A CA 1
ATOM 2040 C C . TYR A 1 272 ? 2.774 -18.479 12.815 1.00 84.19 272 TYR A C 1
ATOM 2042 O O . TYR A 1 272 ? 2.154 -17.616 13.429 1.00 84.19 272 TYR A O 1
ATOM 2050 N N . ALA A 1 273 ? 3.005 -18.411 11.498 1.00 82.56 273 ALA A N 1
ATOM 2051 C CA . ALA A 1 273 ? 2.502 -17.330 10.655 1.00 82.56 273 ALA A CA 1
ATOM 2052 C C . ALA A 1 273 ? 0.967 -17.275 10.682 1.00 82.56 273 ALA A C 1
ATOM 2054 O O . ALA A 1 273 ? 0.374 -16.213 10.878 1.00 82.56 273 ALA A O 1
ATOM 2055 N N . TRP A 1 274 ? 0.324 -18.443 10.570 1.00 83.00 274 TRP A N 1
ATOM 2056 C CA . TRP A 1 274 ? -1.129 -18.566 10.687 1.00 83.00 274 TRP A CA 1
ATOM 2057 C C . TRP A 1 274 ? -1.644 -18.142 12.068 1.00 83.00 274 TRP A C 1
ATOM 2059 O O . TRP A 1 274 ? -2.606 -17.372 12.157 1.00 83.00 274 TRP A O 1
ATOM 2069 N N . ALA A 1 275 ? -0.995 -18.620 13.136 1.00 85.44 275 ALA A N 1
ATOM 2070 C CA . ALA A 1 275 ? -1.354 -18.296 14.515 1.00 85.44 275 ALA A CA 1
ATOM 2071 C C . ALA A 1 275 ? -1.187 -16.801 14.838 1.00 85.44 275 ALA A C 1
ATOM 2073 O O . ALA A 1 275 ? -1.936 -16.268 15.653 1.00 85.44 275 ALA A O 1
ATOM 2074 N N . GLU A 1 276 ? -0.242 -16.117 14.189 1.00 85.81 276 GLU A N 1
ATOM 2075 C CA . GLU A 1 276 ? -0.068 -14.666 14.308 1.00 85.81 276 GLU A CA 1
ATOM 2076 C C . GLU A 1 276 ? -1.146 -13.865 13.565 1.00 85.81 276 GLU A C 1
ATOM 2078 O O . GLU A 1 276 ? -1.380 -12.701 13.893 1.00 85.81 276 GLU A O 1
ATOM 2083 N N . GLY A 1 277 ? -1.833 -14.493 12.609 1.00 89.81 277 GLY A N 1
ATOM 2084 C CA . GLY A 1 277 ? -2.947 -13.894 11.883 1.00 89.81 277 GLY A CA 1
ATOM 2085 C C . GLY A 1 277 ? -2.687 -13.640 10.402 1.00 89.81 277 GLY A C 1
ATOM 2086 O O . GLY A 1 277 ? -3.542 -13.031 9.767 1.00 89.81 277 GLY A O 1
ATOM 2087 N N . TRP A 1 278 ? -1.565 -14.097 9.828 1.00 91.56 278 TRP A N 1
ATOM 2088 C CA . TRP A 1 278 ? -1.375 -14.001 8.377 1.00 91.56 278 TRP A CA 1
ATOM 2089 C C . TRP A 1 278 ? -2.417 -14.825 7.640 1.00 91.56 278 TRP A C 1
ATOM 2091 O O . TRP A 1 278 ? -2.694 -15.974 8.001 1.00 91.56 278 TRP A O 1
ATOM 2101 N N . ARG A 1 279 ? -2.969 -14.236 6.587 1.00 92.25 279 ARG A N 1
ATOM 2102 C CA . ARG A 1 279 ? -3.921 -14.870 5.684 1.00 92.25 279 ARG A CA 1
ATOM 2103 C C . ARG A 1 279 ? -3.471 -14.648 4.251 1.00 92.25 279 ARG A C 1
ATOM 2105 O O . ARG A 1 279 ? -3.116 -13.526 3.904 1.00 92.25 279 ARG A O 1
ATOM 2112 N N . VAL A 1 280 ? -3.504 -15.697 3.433 1.00 92.94 280 VAL A N 1
ATOM 2113 C CA . VAL A 1 280 ? -3.334 -15.562 1.982 1.00 92.94 280 VAL A CA 1
ATOM 2114 C C . VAL A 1 280 ? -4.541 -14.816 1.429 1.00 92.94 280 VAL A C 1
ATOM 2116 O O . VAL A 1 280 ? -5.674 -15.111 1.816 1.00 92.94 280 VAL A O 1
ATOM 2119 N N . VAL A 1 281 ? -4.298 -13.848 0.553 1.00 93.25 281 VAL A N 1
ATOM 2120 C CA . VAL A 1 281 ? -5.364 -13.103 -0.121 1.00 93.25 281 VAL A CA 1
ATOM 2121 C C . VAL A 1 281 ? -5.653 -13.715 -1.490 1.00 93.25 281 VAL A C 1
ATOM 2123 O O . VAL A 1 281 ? -4.834 -14.444 -2.054 1.00 93.25 281 VAL A O 1
ATOM 2126 N N . SER A 1 282 ? -6.851 -13.478 -2.002 1.00 90.62 282 SER A N 1
ATOM 2127 C CA . SER A 1 282 ? -7.232 -13.851 -3.361 1.00 90.62 282 SER A CA 1
ATOM 2128 C C . SER A 1 282 ? -8.114 -12.780 -3.968 1.00 90.62 282 SER A C 1
ATOM 2130 O O . SER A 1 282 ? -8.958 -12.218 -3.265 1.00 90.62 282 SER A O 1
ATOM 2132 N N . ASP A 1 283 ? -7.972 -12.580 -5.272 1.00 79.50 283 ASP A N 1
ATOM 2133 C CA . ASP A 1 283 ? -8.877 -11.738 -6.047 1.00 79.50 283 ASP A CA 1
ATOM 2134 C C . ASP A 1 283 ? -10.324 -12.227 -5.873 1.00 79.50 283 ASP A C 1
ATOM 2136 O O . ASP A 1 283 ? -10.587 -13.437 -5.852 1.00 79.50 283 ASP A O 1
ATOM 2140 N N . GLY A 1 284 ? -11.243 -11.281 -5.664 1.00 53.41 284 GLY A N 1
ATOM 2141 C CA . GLY A 1 284 ? -12.676 -11.530 -5.462 1.00 53.41 284 GLY A CA 1
ATOM 2142 C C . GLY A 1 284 ? -13.553 -11.310 -6.691 1.00 53.41 284 GLY A C 1
ATOM 2143 O O . GLY A 1 284 ? -13.089 -10.811 -7.743 1.00 53.41 284 GLY A O 1
#

Radius of gyration: 27.65 Å; chains: 1; bounding box: 95×47×102 Å

Secondary structure (DSSP, 8-state):
-------------SS--------HHHHHHHHHHHHHHHHHHHHHHHHHTTTT--S-------------------------------------------TTTSPPEEEPPPSEEETTEEE---SSHHHHHHHHHHHHHH--SS-HHHHHHHHHHHB-TT-THHHHHHHHHHHHHHHHTTS-SSSSPPTTEEEEEEEEEEEEEESSSSS-EEEEEEEEEEEEEETTTEE-SS-EEEEEEEEEEEE-SSSEEE---HHHHTT--PPP---TTSHHHHHHT-EEEEE-

pLDDT: mean 74.89, std 25.4, range [27.45, 98.69]

Sequence (284 aa):
MVAHRRDRHRRHIRSRLGRLQHDPGQVMADFDTKARKARLRLALAGAVAVAALVGGGVLALSLLDSDDSAGQPDAKTPSSAAPSTSQSSTAAPSQVFTPAEAPRVPILKPRTNAEGIGTGFPPTALGATSAAVTYWEDLDLLDDVIARKQWTAIAAKDSPATIDQGVTEVRKVREGVGLPPSGGNPDGLTFATSVKAALVRSLDKSGDVIDVWMVYDRYATIRDKGADENPLRDEVTNLILKWDGTDWKVTTEAQYTAKVKGPRAYDPASKYAWAEGWRVVSDG

Foldseek 3Di:
DDDDDDDDDDPDDPDPPPDPPPPPVVVVVVVVVVVVLVLLQVLLVVVPVCVVPPDDDDDDDDDDDDDDDDDDDDDDDDDDDDDDDDDDDPDDDPDQAFQVRDDFQAQDFAPDDFLQFGWQFDLDQSSLQNNFQRLVFRADQAALVSNLRSLVVFADPVAPVSSVVSSQNSLCSQVSNVHHSHDGDDPQKDKGKHWFKWAWDQLDDVSQKIKIKTFIKMWIQGPPPGIGPRTRGRDIDIFIWGHPPGTTHTHPDPSRVVSDDDDDDDDSRDSVVVVSGMHTHDYD